Protein AF-A0A134BGK4-F1 (afdb_monomer)

Foldseek 3Di:
DPPVVVVVVVVVVVVVVPDDPPDCPQVVVLVLLAAKWKAAQQKWKDFPNDIFTFPMKMQHSPQQKIKTAGDPDLDGIAIFRWDWGDDPQKIWIATDQQRAIKIWHPWDTDQFKIWTWIDGDHDIDIIIITGDHHDPPPPDDDHHQVSVLVVSCVVVVVPDDDDDDDDDDDDPGDGIGMDRDDD

Solvent-accessible surface area (backbone atoms only — not comparable to full-atom values): 10651 Å² total; per-residue (Å²): 125,70,75,65,57,55,56,57,54,55,53,52,59,66,54,51,78,77,57,86,72,92,81,58,58,64,56,53,51,53,63,69,50,57,44,21,36,37,33,48,64,46,40,27,32,40,42,91,95,41,76,35,62,43,71,32,30,41,38,23,66,71,81,24,38,40,34,36,31,31,84,83,48,102,48,59,62,52,34,29,48,39,50,72,48,64,56,95,82,26,39,40,37,37,32,63,63,77,71,46,64,38,36,38,32,87,61,50,80,53,96,54,39,41,33,30,34,39,41,43,99,92,35,73,41,69,36,52,26,34,55,48,84,67,75,78,69,93,80,78,70,53,60,30,64,76,34,43,52,55,51,52,49,54,64,54,52,75,68,75,66,80,93,83,73,87,87,77,78,83,74,91,68,71,64,70,40,85,44,69,50,76,132

Structure (mmCIF, N/CA/C/O backbone):
data_AF-A0A134BGK4-F1
#
_entry.id   AF-A0A134BGK4-F1
#
loop_
_atom_site.group_PDB
_atom_site.id
_atom_site.type_symbol
_atom_site.label_atom_id
_atom_site.label_alt_id
_atom_site.label_comp_id
_atom_site.label_asym_id
_atom_site.label_entity_id
_atom_site.label_seq_id
_atom_site.pdbx_PDB_ins_code
_atom_site.Cartn_x
_atom_site.Cartn_y
_atom_site.Cartn_z
_atom_site.occupancy
_atom_site.B_iso_or_equiv
_atom_site.auth_seq_id
_atom_site.auth_comp_id
_atom_site.auth_asym_id
_atom_site.auth_atom_id
_atom_site.pdbx_PDB_model_num
ATOM 1 N N . MET A 1 1 ? -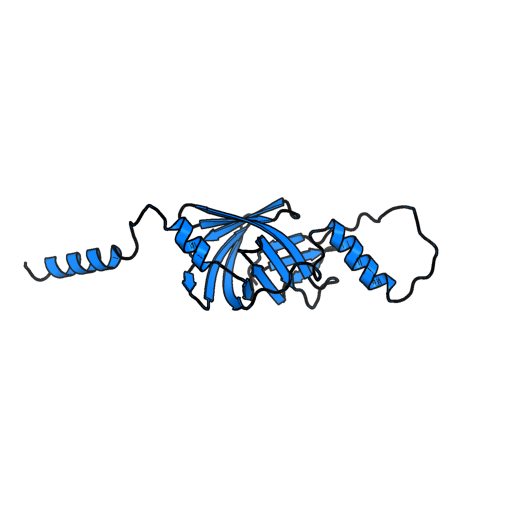47.138 -8.687 25.889 1.00 43.81 1 MET A N 1
ATOM 2 C CA . MET A 1 1 ? -46.488 -7.623 25.090 1.00 43.81 1 MET A CA 1
ATOM 3 C C . MET A 1 1 ? -45.079 -7.278 25.583 1.00 43.81 1 MET A C 1
ATOM 5 O O . MET A 1 1 ? -44.372 -6.581 24.876 1.00 43.81 1 MET A O 1
ATOM 9 N N . GLU A 1 2 ? -44.612 -7.819 26.717 1.00 45.97 2 GLU A N 1
ATOM 10 C CA . GLU A 1 2 ? -43.313 -7.423 27.295 1.00 45.97 2 GLU A CA 1
ATOM 11 C C . GLU A 1 2 ? -42.082 -8.063 26.637 1.00 45.97 2 GLU A C 1
ATOM 13 O O . GLU A 1 2 ? -41.028 -7.448 26.604 1.00 45.97 2 GLU A O 1
ATOM 18 N N . LYS A 1 3 ? -42.205 -9.254 26.034 1.00 47.72 3 LYS A N 1
ATOM 19 C CA . LYS A 1 3 ? -41.049 -9.996 25.486 1.00 47.72 3 LYS A CA 1
ATOM 20 C C . LYS A 1 3 ? -40.571 -9.533 24.101 1.00 47.72 3 LYS A C 1
ATOM 22 O O . LYS A 1 3 ? -39.438 -9.814 23.734 1.00 47.72 3 LYS A O 1
ATOM 27 N N . ILE A 1 4 ? -41.416 -8.833 23.335 1.00 53.47 4 ILE A N 1
ATOM 28 C CA . ILE A 1 4 ? -41.053 -8.319 21.997 1.00 53.47 4 ILE A CA 1
ATOM 29 C C . ILE A 1 4 ? -40.352 -6.956 22.117 1.00 53.47 4 ILE A C 1
ATOM 31 O O . ILE A 1 4 ? -39.419 -6.681 21.368 1.00 53.47 4 ILE A O 1
ATOM 35 N N . SER A 1 5 ? -40.723 -6.147 23.117 1.00 50.00 5 SER A N 1
ATOM 36 C CA . SER A 1 5 ? -40.062 -4.864 23.391 1.00 50.00 5 SER A CA 1
ATOM 37 C C . SER A 1 5 ? -38.606 -5.048 23.819 1.00 50.00 5 SER A C 1
ATOM 39 O O . SER A 1 5 ? -37.756 -4.270 23.405 1.00 50.00 5 SER A O 1
ATOM 41 N N . THR A 1 6 ? -38.293 -6.084 24.605 1.00 51.88 6 THR A N 1
ATOM 42 C CA . THR A 1 6 ? -36.929 -6.308 25.118 1.00 51.88 6 THR A CA 1
ATOM 43 C C . THR A 1 6 ? -35.941 -6.708 24.018 1.00 51.88 6 THR A C 1
ATOM 45 O O . THR A 1 6 ? -34.762 -6.366 24.099 1.00 51.88 6 THR A O 1
ATOM 48 N N . LEU A 1 7 ? -36.409 -7.399 22.969 1.00 49.12 7 LEU A N 1
ATOM 49 C CA . LEU A 1 7 ? -35.548 -7.855 21.874 1.00 49.12 7 LEU A CA 1
ATOM 50 C C . LEU A 1 7 ? -35.112 -6.701 20.955 1.00 49.12 7 LEU A C 1
ATOM 52 O O . LEU A 1 7 ? -33.970 -6.683 20.505 1.00 49.12 7 LEU A O 1
ATOM 56 N N . MET A 1 8 ? -35.984 -5.712 20.718 1.00 50.84 8 MET A N 1
ATOM 57 C CA . MET A 1 8 ? -35.622 -4.532 19.919 1.00 50.84 8 MET A CA 1
ATOM 58 C C . MET A 1 8 ? -34.668 -3.585 20.660 1.00 50.84 8 MET A C 1
ATOM 60 O O . MET A 1 8 ? -33.807 -2.978 20.030 1.00 50.84 8 MET A O 1
ATOM 64 N N . THR A 1 9 ? -34.749 -3.498 21.991 1.00 50.59 9 THR A N 1
ATOM 65 C CA . THR A 1 9 ? -33.857 -2.628 22.779 1.00 50.59 9 THR A CA 1
ATOM 66 C C . THR A 1 9 ? -32.428 -3.178 22.884 1.00 50.59 9 THR A C 1
ATOM 68 O O . THR A 1 9 ? -31.479 -2.401 22.843 1.00 50.59 9 THR A O 1
ATOM 71 N N . MET A 1 10 ? -32.242 -4.504 22.945 1.00 44.59 10 MET A N 1
ATOM 72 C CA . MET A 1 10 ? -30.895 -5.102 22.974 1.00 44.59 10 MET A CA 1
ATOM 73 C C . MET A 1 10 ? -30.175 -5.033 21.621 1.00 44.59 10 MET A C 1
ATOM 75 O O . MET A 1 10 ? -28.961 -4.854 21.592 1.00 44.59 10 MET A O 1
ATOM 79 N N . ILE A 1 11 ? -30.906 -5.096 20.503 1.00 50.72 11 ILE A N 1
ATOM 80 C CA . ILE A 1 11 ? -30.314 -4.891 19.172 1.00 50.72 11 ILE A CA 1
ATOM 81 C C . ILE A 1 11 ? -29.937 -3.414 18.977 1.00 50.72 11 ILE A C 1
ATOM 83 O O . ILE A 1 11 ? -28.875 -3.130 18.436 1.00 50.72 11 ILE A O 1
ATOM 87 N N . ALA A 1 12 ? -30.729 -2.470 19.499 1.00 49.00 12 ALA A N 1
ATOM 88 C CA . ALA A 1 12 ? -30.380 -1.050 19.453 1.00 49.00 12 ALA A CA 1
ATOM 89 C C . ALA A 1 12 ? -29.106 -0.722 20.260 1.00 49.00 12 ALA A C 1
ATOM 91 O O . ALA A 1 12 ? -28.287 0.054 19.788 1.00 49.00 12 ALA A O 1
ATOM 92 N N . MET A 1 13 ? -28.872 -1.348 21.423 1.00 46.09 13 MET A N 1
ATOM 93 C CA . MET A 1 13 ? -27.638 -1.127 22.203 1.00 46.09 13 MET A CA 1
ATOM 94 C C . MET A 1 13 ? -26.392 -1.815 21.623 1.00 46.09 13 MET A C 1
ATOM 96 O O . MET A 1 13 ? -25.298 -1.294 21.799 1.00 46.09 13 MET A O 1
ATOM 100 N N . ALA A 1 14 ? -26.537 -2.933 20.902 1.00 41.81 14 AL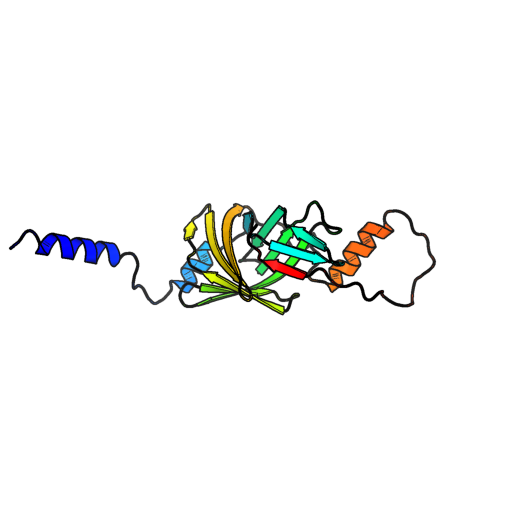A A N 1
ATOM 101 C CA . ALA A 1 14 ? -25.413 -3.603 20.233 1.00 41.81 14 ALA A CA 1
ATOM 102 C C . ALA A 1 14 ? -25.021 -2.952 18.889 1.00 41.81 14 ALA A C 1
ATOM 104 O O . ALA A 1 14 ? -23.903 -3.133 18.412 1.00 41.81 14 ALA A O 1
ATOM 105 N N . VAL A 1 15 ? -25.923 -2.179 18.274 1.00 45.44 15 VAL A N 1
ATOM 106 C CA . VAL A 1 15 ? -25.626 -1.393 17.061 1.00 45.44 15 VAL A CA 1
ATOM 107 C C . VAL A 1 15 ? -25.054 -0.012 17.418 1.00 45.44 15 VAL A C 1
ATOM 109 O O . VAL A 1 15 ? -24.279 0.546 16.648 1.00 45.44 15 VAL A O 1
ATOM 112 N N . LEU A 1 16 ? -25.328 0.501 18.623 1.00 45.25 16 LEU A N 1
ATOM 113 C CA . LEU A 1 16 ? -24.729 1.743 19.135 1.00 45.25 16 LEU A CA 1
ATOM 114 C C . LEU A 1 16 ? -23.250 1.609 19.536 1.00 45.25 16 LEU A C 1
ATOM 116 O O . LEU A 1 16 ? -22.592 2.623 19.730 1.00 45.25 16 LEU A O 1
ATOM 120 N N . SER A 1 17 ? -22.695 0.396 19.606 1.00 42.19 17 SER A N 1
ATOM 121 C CA . SER A 1 17 ? -21.241 0.201 19.736 1.00 42.19 17 SER A CA 1
ATOM 122 C C . SER A 1 17 ? -20.459 0.440 18.435 1.00 42.19 17 SER A C 1
ATOM 124 O O . SER A 1 17 ? -19.236 0.386 18.468 1.00 42.19 17 SER A O 1
ATOM 126 N N . PHE A 1 18 ? -21.132 0.724 17.311 1.00 46.38 18 PHE A N 1
ATOM 127 C CA . PHE A 1 18 ? -20.488 1.009 16.019 1.00 46.38 18 PHE A CA 1
ATOM 128 C C . PHE A 1 18 ? -20.915 2.340 15.393 1.00 46.38 18 PHE A C 1
ATOM 130 O O . PHE A 1 18 ? -20.692 2.574 14.206 1.00 46.38 18 PHE A O 1
ATOM 137 N N . SER A 1 19 ? -21.587 3.220 16.135 1.00 42.31 19 SER A N 1
ATOM 138 C CA . SER A 1 19 ? -21.997 4.514 15.591 1.00 42.31 19 SER A CA 1
ATOM 139 C C . SER A 1 19 ? -22.088 5.552 16.703 1.00 42.31 19 SER A C 1
ATOM 141 O O . SER A 1 19 ? -22.918 5.412 17.598 1.00 42.31 19 SER A O 1
ATOM 143 N N . PHE A 1 20 ? -21.294 6.616 16.563 1.00 41.25 20 PHE A N 1
ATOM 144 C CA . PHE A 1 20 ? -21.351 7.897 17.282 1.00 41.25 20 PHE A CA 1
ATOM 145 C C . PHE A 1 20 ? -20.466 8.057 18.532 1.00 41.25 20 PHE A C 1
ATOM 147 O O . PHE A 1 20 ? -20.971 8.254 19.637 1.00 41.25 20 PHE A O 1
ATOM 154 N N . VAL A 1 21 ? -19.147 8.173 18.316 1.00 40.81 21 VAL A N 1
ATOM 155 C CA . VAL A 1 21 ? -18.308 9.142 19.051 1.00 40.81 21 VAL A CA 1
ATOM 156 C C . VAL A 1 21 ? -17.552 10.016 18.041 1.00 40.81 21 VAL A C 1
ATOM 158 O O . VAL A 1 21 ? -16.379 9.832 17.747 1.00 40.81 21 VAL A O 1
ATOM 161 N N . SER A 1 22 ? -18.262 10.995 17.477 1.00 43.06 22 SER A N 1
ATOM 162 C CA . SER A 1 22 ? -17.674 12.034 16.633 1.00 43.06 22 SER A CA 1
ATOM 163 C C . SER A 1 22 ? -16.965 13.077 17.504 1.00 43.06 22 SER A C 1
ATOM 165 O O . SER A 1 22 ? -17.626 13.949 18.072 1.00 43.06 22 SER A O 1
ATOM 167 N N . CYS A 1 23 ? -15.652 12.919 17.643 1.00 42.62 23 CYS A N 1
ATOM 168 C CA . CYS A 1 23 ? -14.594 13.914 17.877 1.00 42.62 23 CYS A CA 1
ATOM 169 C C . CYS A 1 23 ? -13.382 13.084 18.328 1.00 42.62 23 CYS A C 1
ATOM 171 O O . CYS A 1 23 ? -13.383 12.639 19.467 1.00 42.62 23 CYS A O 1
ATOM 173 N N . ASP A 1 24 ? -12.421 12.842 17.430 1.00 50.84 24 ASP A N 1
ATOM 174 C CA . ASP A 1 24 ? -11.143 12.110 17.620 1.00 50.84 24 ASP A CA 1
ATOM 175 C C . ASP A 1 24 ? -11.023 10.695 16.997 1.00 50.84 24 ASP A C 1
ATOM 177 O O . ASP A 1 24 ? -9.922 10.148 16.992 1.00 50.84 24 ASP A O 1
ATOM 181 N N . GLU A 1 25 ? -12.061 10.131 16.358 1.00 50.19 25 GLU A N 1
ATOM 182 C CA . GLU A 1 25 ? -11.952 8.846 15.615 1.00 50.19 25 GLU A CA 1
ATOM 183 C C . GLU A 1 25 ? -10.863 8.885 14.521 1.00 50.19 25 GLU A C 1
ATOM 185 O O . GLU A 1 25 ? -10.070 7.954 14.385 1.00 50.19 25 GLU A O 1
ATOM 190 N N . ASP A 1 26 ? -10.760 9.997 13.783 1.00 52.84 26 ASP A N 1
ATOM 191 C CA . ASP A 1 26 ? -9.751 10.168 12.726 1.00 52.84 26 ASP A CA 1
ATOM 192 C C . ASP A 1 26 ? -8.313 10.216 13.288 1.00 52.84 26 ASP A C 1
ATOM 194 O O . ASP A 1 26 ? -7.364 9.820 12.608 1.00 52.84 26 ASP A O 1
ATOM 198 N N . ALA A 1 27 ? -8.138 10.662 14.540 1.00 54.91 27 ALA A N 1
ATOM 199 C CA . ALA A 1 27 ? -6.842 10.684 15.217 1.00 54.91 27 ALA A CA 1
ATOM 200 C C . ALA A 1 27 ? -6.460 9.295 15.759 1.00 54.91 27 ALA A C 1
ATOM 202 O O . ALA A 1 27 ? -5.308 8.882 15.626 1.00 54.91 27 ALA A O 1
ATOM 203 N N . GLU A 1 28 ? -7.419 8.545 16.311 1.00 57.62 28 GLU A N 1
ATOM 204 C CA . GLU A 1 28 ? -7.211 7.177 16.816 1.00 57.62 28 GLU A CA 1
ATOM 205 C C . GLU A 1 28 ? -6.872 6.182 15.690 1.00 57.62 28 GLU A C 1
ATOM 207 O O . GLU A 1 28 ? -5.985 5.333 15.837 1.00 57.62 28 GLU A O 1
ATOM 212 N N . ILE A 1 29 ? -7.492 6.341 14.515 1.00 63.25 29 ILE A N 1
ATOM 213 C CA . ILE A 1 29 ? -7.132 5.582 13.308 1.00 63.25 29 ILE A CA 1
ATOM 214 C C . ILE A 1 29 ? -5.681 5.871 12.908 1.00 63.25 29 ILE A C 1
ATOM 216 O O . ILE A 1 29 ? -4.944 4.946 12.567 1.00 63.25 29 ILE A O 1
ATOM 220 N N . GLY A 1 30 ? -5.250 7.133 12.994 1.00 60.00 30 GLY A N 1
ATOM 221 C CA . GLY A 1 30 ? -3.873 7.522 12.700 1.00 60.00 30 GLY A CA 1
ATOM 222 C C . GLY A 1 30 ? -2.849 6.836 13.607 1.00 60.00 30 GLY A C 1
ATOM 223 O O . GLY A 1 30 ? -1.833 6.356 13.111 1.00 60.00 30 GLY A O 1
ATOM 224 N N . TYR A 1 31 ? -3.145 6.713 14.906 1.00 61.84 31 TYR A N 1
ATOM 225 C CA . TYR A 1 31 ? -2.302 5.961 15.846 1.00 61.84 31 TYR A CA 1
ATOM 226 C C . TYR A 1 31 ? -2.275 4.461 15.541 1.00 61.84 31 TYR A C 1
ATOM 228 O O . TYR A 1 31 ? -1.234 3.824 15.656 1.00 61.84 31 TYR A O 1
ATOM 236 N N . THR A 1 32 ? -3.397 3.889 15.105 1.00 70.25 32 THR A N 1
ATOM 237 C CA . THR A 1 32 ? -3.468 2.453 14.785 1.00 70.25 32 THR A CA 1
ATOM 238 C C . THR A 1 32 ? -2.765 2.116 13.465 1.00 70.25 32 THR A C 1
ATOM 240 O O . THR A 1 32 ? -2.338 0.984 13.266 1.00 70.25 32 THR A O 1
ATOM 243 N N . LEU A 1 33 ? -2.614 3.087 12.560 1.00 82.31 33 LEU A N 1
ATOM 244 C CA . LEU A 1 33 ? -1.878 2.931 11.302 1.00 82.31 33 LEU A CA 1
ATOM 245 C C . LEU A 1 33 ? -0.355 3.044 11.465 1.00 82.31 33 LEU A C 1
ATOM 247 O O . LEU A 1 33 ? 0.359 2.811 10.487 1.00 82.31 33 LEU A O 1
ATOM 251 N N . GLU A 1 34 ? 0.140 3.374 12.662 1.00 79.25 34 GLU A N 1
ATOM 252 C CA . GLU A 1 34 ? 1.564 3.578 12.928 1.00 79.25 34 GLU A CA 1
ATOM 253 C C . GLU A 1 34 ? 2.413 2.347 12.553 1.00 79.25 34 GLU A C 1
ATOM 255 O O . GLU A 1 34 ? 2.102 1.197 12.884 1.00 79.25 34 GLU A O 1
ATOM 260 N N . GLY A 1 35 ? 3.537 2.598 11.881 1.00 82.94 35 GLY A N 1
ATOM 261 C CA . GLY A 1 35 ? 4.494 1.574 11.465 1.00 82.94 35 GLY A CA 1
ATOM 262 C C . GLY A 1 35 ? 4.270 1.058 10.044 1.00 82.94 35 GLY A C 1
ATOM 263 O O . GLY A 1 35 ? 3.647 1.718 9.212 1.00 82.94 35 GLY A O 1
ATOM 264 N N . THR A 1 36 ? 4.841 -0.118 9.750 1.00 92.69 36 THR A N 1
ATOM 265 C CA . THR A 1 36 ? 4.855 -0.697 8.399 1.00 92.69 36 THR A CA 1
ATOM 266 C C . THR A 1 36 ? 3.893 -1.870 8.259 1.00 92.69 36 THR A C 1
ATOM 268 O O . THR A 1 36 ? 3.869 -2.793 9.071 1.00 92.69 36 THR A O 1
ATOM 271 N N . TRP A 1 37 ? 3.159 -1.879 7.152 1.00 95.31 37 TRP A N 1
ATOM 272 C CA . TRP A 1 37 ? 2.208 -2.911 6.766 1.00 95.31 37 TRP A CA 1
ATOM 273 C C . TRP A 1 37 ? 2.680 -3.615 5.504 1.00 95.31 37 TRP A C 1
ATOM 275 O O . TRP A 1 37 ? 2.953 -2.965 4.499 1.00 95.31 37 TRP A O 1
ATOM 285 N N . LYS A 1 38 ? 2.757 -4.947 5.538 1.00 96.25 38 LYS A N 1
ATOM 286 C CA . LYS A 1 38 ? 3.304 -5.769 4.453 1.00 96.25 38 LYS A CA 1
ATOM 287 C C . LYS A 1 38 ? 2.313 -6.809 3.957 1.00 96.25 38 LYS A C 1
ATOM 289 O O . LYS A 1 38 ? 1.693 -7.503 4.756 1.00 96.25 38 LYS A O 1
ATOM 294 N N . GLY A 1 39 ? 2.219 -6.995 2.646 1.00 94.50 39 GLY A N 1
ATOM 295 C CA . GLY A 1 39 ? 1.381 -8.042 2.060 1.00 94.50 39 GLY A CA 1
ATOM 296 C C . GLY A 1 39 ? 0.986 -7.746 0.622 1.00 94.50 39 GLY A C 1
ATOM 297 O O . GLY A 1 39 ? 1.575 -6.897 -0.032 1.00 94.50 39 GLY A O 1
ATOM 298 N N . ASN A 1 40 ? 0.013 -8.480 0.095 1.00 90.25 40 ASN A N 1
ATOM 299 C CA . ASN A 1 40 ? -0.420 -8.303 -1.287 1.00 90.25 40 ASN A CA 1
ATOM 300 C C . ASN A 1 40 ? -1.478 -7.190 -1.387 1.00 90.25 40 ASN A C 1
ATOM 302 O O . ASN A 1 40 ? -2.543 -7.309 -0.781 1.00 90.25 40 ASN A O 1
ATOM 306 N N . MET A 1 41 ? -1.192 -6.165 -2.195 1.00 87.25 41 MET A N 1
ATOM 307 C CA . MET A 1 41 ? -2.096 -5.041 -2.491 1.00 87.25 41 MET A CA 1
ATOM 308 C C . MET A 1 41 ? -2.748 -5.125 -3.880 1.00 87.25 41 MET A C 1
ATOM 310 O O . MET A 1 41 ? -3.390 -4.173 -4.313 1.00 87.25 41 MET A O 1
ATOM 314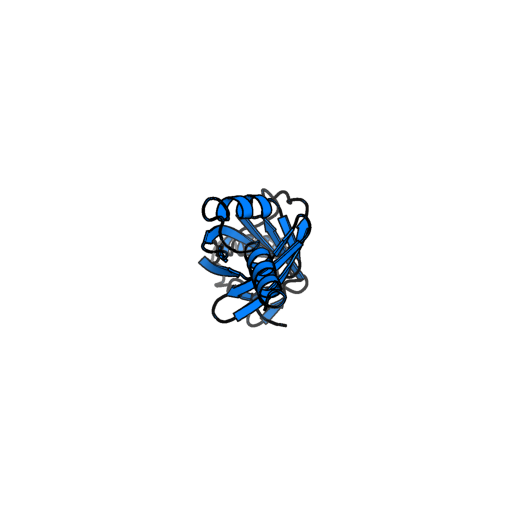 N N . TYR A 1 42 ? -2.572 -6.240 -4.600 1.00 85.56 42 TYR A N 1
ATOM 315 C CA . TYR A 1 42 ? -3.071 -6.428 -5.971 1.00 85.56 42 TYR A CA 1
ATOM 316 C C . TYR A 1 42 ? -2.604 -5.330 -6.937 1.00 85.56 42 TYR A C 1
ATOM 318 O O . TYR A 1 42 ? -3.299 -4.934 -7.877 1.00 85.56 42 TYR A O 1
ATOM 326 N N . VAL A 1 43 ? -1.391 -4.850 -6.678 1.00 88.62 43 VAL A N 1
ATOM 327 C CA . VAL A 1 43 ? -0.703 -3.863 -7.491 1.00 88.62 43 VAL A CA 1
ATOM 328 C C . VAL A 1 43 ? 0.040 -4.566 -8.619 1.00 88.62 43 VAL A C 1
ATOM 330 O O . VAL A 1 43 ? 0.690 -5.595 -8.427 1.00 88.62 43 VAL A O 1
ATOM 333 N N . SER A 1 44 ? -0.021 -3.969 -9.797 1.00 90.00 44 SER A N 1
ATOM 334 C CA . SER A 1 44 ? 0.804 -4.321 -10.939 1.00 90.00 44 SER A CA 1
ATOM 335 C C . SER A 1 44 ? 1.448 -3.069 -11.509 1.00 90.00 44 SER A C 1
ATOM 337 O O . SER A 1 44 ? 1.018 -1.947 -11.246 1.00 90.00 44 SER A O 1
ATOM 339 N N . SER A 1 45 ? 2.450 -3.265 -12.352 1.00 87.00 45 SER A N 1
ATOM 340 C CA . SER A 1 45 ? 3.066 -2.195 -13.114 1.00 87.00 45 SER A CA 1
ATOM 341 C C . SER A 1 45 ? 3.117 -2.533 -14.594 1.00 87.00 45 SER A C 1
ATOM 343 O O . SER A 1 45 ? 3.442 -3.659 -14.979 1.00 87.00 45 SER A O 1
ATOM 345 N N . THR A 1 46 ? 2.771 -1.565 -15.439 1.00 86.25 46 THR A N 1
ATOM 346 C CA . THR A 1 46 ? 2.868 -1.702 -16.895 1.00 86.25 46 THR A CA 1
ATOM 347 C C . THR A 1 46 ? 4.113 -0.990 -17.400 1.00 86.25 46 THR A C 1
ATOM 349 O O . THR A 1 46 ? 4.302 0.193 -17.140 1.00 86.25 46 THR A O 1
ATOM 352 N N . TYR A 1 47 ? 4.964 -1.715 -18.124 1.00 81.88 47 TYR A N 1
ATOM 353 C CA . TYR 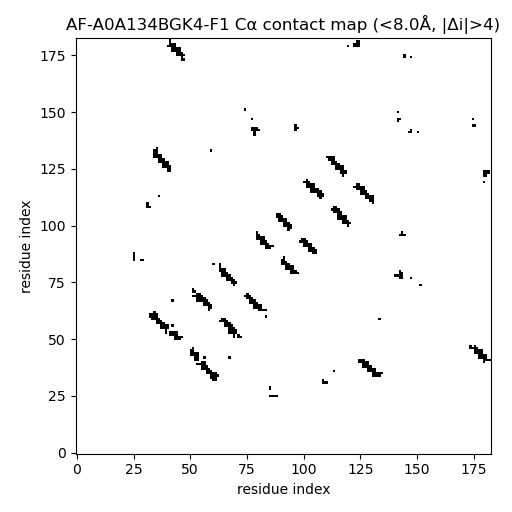A 1 47 ? 6.208 -1.210 -18.698 1.00 81.88 47 TYR A CA 1
ATOM 354 C C . TYR A 1 47 ? 6.505 -1.923 -20.021 1.00 81.88 47 TYR A C 1
ATOM 356 O O . TYR A 1 47 ? 6.462 -3.155 -20.090 1.00 81.88 47 TYR A O 1
ATOM 364 N N . SER A 1 48 ? 6.830 -1.162 -21.073 1.00 82.44 48 SER A N 1
ATOM 365 C CA . SER A 1 48 ? 7.172 -1.695 -22.404 1.00 82.44 48 SER A CA 1
ATOM 366 C C . SER A 1 48 ? 6.104 -2.657 -22.967 1.00 82.44 48 SER A C 1
ATOM 368 O O . SER A 1 48 ? 6.400 -3.738 -23.479 1.00 82.44 48 SER A O 1
ATOM 370 N N . GLY A 1 49 ? 4.824 -2.296 -22.811 1.00 82.81 49 GLY A N 1
ATOM 371 C CA . GLY A 1 49 ? 3.685 -3.094 -23.286 1.00 82.81 49 GLY A CA 1
ATOM 372 C C . GLY A 1 49 ? 3.446 -4.413 -22.537 1.00 82.81 49 GLY A C 1
ATOM 373 O O . GLY A 1 49 ? 2.644 -5.231 -22.987 1.00 82.81 49 GLY A O 1
ATOM 374 N N . ARG A 1 50 ? 4.129 -4.642 -21.410 1.00 86.19 50 ARG A N 1
ATOM 375 C CA . ARG A 1 50 ? 3.940 -5.805 -20.533 1.00 86.19 50 ARG A CA 1
ATOM 376 C C . ARG A 1 50 ? 3.466 -5.360 -19.159 1.00 86.19 50 ARG A C 1
ATOM 378 O O . ARG A 1 50 ? 3.848 -4.289 -18.697 1.00 86.19 50 ARG A O 1
ATOM 385 N N . THR A 1 51 ? 2.683 -6.206 -18.499 1.00 90.44 51 THR A N 1
ATOM 386 C CA . THR A 1 51 ? 2.235 -5.988 -17.120 1.00 90.44 51 THR A CA 1
ATOM 387 C C . THR A 1 51 ? 2.909 -6.987 -16.194 1.00 90.44 51 THR A C 1
ATOM 389 O O . THR A 1 51 ? 2.923 -8.186 -16.474 1.00 90.44 51 THR A O 1
ATOM 392 N N . TYR A 1 52 ? 3.443 -6.481 -15.090 1.00 89.12 52 TYR A N 1
ATOM 393 C CA . TYR A 1 52 ? 4.151 -7.234 -14.068 1.00 89.12 52 TYR A CA 1
ATOM 394 C C . TYR A 1 52 ? 3.396 -7.107 -12.752 1.00 89.12 52 TYR A C 1
ATOM 396 O O . TYR A 1 52 ? 3.087 -5.997 -12.335 1.00 89.12 52 TYR A O 1
ATOM 404 N N . ASP A 1 53 ? 3.091 -8.224 -12.101 1.00 91.81 53 ASP A N 1
ATOM 405 C CA . ASP A 1 53 ? 2.426 -8.206 -10.797 1.00 91.81 53 ASP A CA 1
ATOM 406 C C . ASP A 1 53 ? 3.436 -8.018 -9.672 1.00 91.81 53 ASP A C 1
ATOM 408 O O . ASP A 1 53 ? 4.492 -8.664 -9.658 1.00 91.81 53 ASP A O 1
ATOM 412 N N . ALA A 1 54 ? 3.091 -7.162 -8.711 1.00 90.94 54 ALA A N 1
ATOM 413 C CA . ALA A 1 54 ? 3.839 -7.067 -7.475 1.00 90.94 54 ALA A CA 1
ATOM 414 C C . ALA A 1 54 ? 3.735 -8.401 -6.721 1.00 90.94 54 ALA A C 1
ATOM 416 O O . ALA A 1 54 ? 2.690 -9.053 -6.661 1.00 90.94 54 ALA A O 1
ATOM 417 N N . THR A 1 55 ? 4.851 -8.817 -6.138 1.00 92.38 55 THR A N 1
ATOM 418 C CA . THR A 1 55 ? 4.923 -9.979 -5.250 1.00 92.38 55 THR A CA 1
ATOM 419 C C . THR A 1 55 ? 4.309 -9.631 -3.895 1.00 92.38 55 THR A C 1
ATOM 421 O O . THR A 1 55 ? 3.566 -10.431 -3.328 1.00 92.38 55 THR A O 1
ATOM 424 N N . TYR A 1 56 ? 4.608 -8.432 -3.394 1.00 93.94 56 TYR A N 1
ATOM 425 C CA . TYR A 1 56 ? 4.020 -7.825 -2.204 1.00 93.94 56 TYR A CA 1
ATOM 426 C C . TYR A 1 56 ? 4.301 -6.315 -2.209 1.00 93.94 56 TYR A C 1
ATOM 428 O O . TYR A 1 56 ? 5.133 -5.838 -2.982 1.00 93.94 56 TYR A O 1
ATOM 436 N N . SER A 1 57 ? 3.644 -5.594 -1.311 1.00 94.94 57 SER A N 1
ATOM 437 C CA . SER A 1 57 ? 3.858 -4.179 -1.033 1.00 94.94 57 SER A CA 1
ATOM 438 C C . SER A 1 57 ? 4.160 -3.971 0.450 1.00 94.94 57 SER A C 1
ATOM 440 O O . SER A 1 57 ? 3.766 -4.787 1.291 1.00 94.94 57 SER A O 1
ATOM 442 N N . GLU A 1 58 ? 4.860 -2.885 0.757 1.00 95.06 58 GLU A N 1
ATOM 443 C CA . GLU A 1 58 ? 5.098 -2.370 2.105 1.00 95.06 58 GLU A CA 1
ATOM 444 C C . GLU A 1 58 ? 4.647 -0.910 2.175 1.00 95.06 58 GLU A C 1
ATOM 446 O O . GLU A 1 58 ? 4.974 -0.118 1.292 1.00 95.06 58 GLU A O 1
ATOM 451 N N . ILE A 1 59 ? 3.887 -0.566 3.212 1.00 94.75 59 ILE A N 1
ATOM 452 C CA . ILE A 1 59 ? 3.332 0.774 3.421 1.00 94.75 59 ILE A CA 1
ATOM 453 C C . ILE A 1 59 ? 3.679 1.214 4.831 1.00 94.75 59 ILE A C 1
ATOM 455 O O . ILE A 1 59 ? 3.278 0.554 5.785 1.00 94.75 59 ILE A O 1
ATOM 459 N N . ASP A 1 60 ? 4.395 2.322 4.959 1.00 93.25 60 ASP A N 1
ATOM 460 C CA . ASP A 1 60 ? 4.715 2.955 6.232 1.00 93.25 60 ASP A CA 1
ATOM 461 C C . ASP A 1 60 ? 3.987 4.297 6.312 1.00 93.25 60 ASP A C 1
ATOM 463 O O . ASP A 1 60 ? 4.381 5.277 5.673 1.00 93.25 60 ASP A O 1
ATOM 467 N N . PHE A 1 61 ? 2.893 4.337 7.075 1.00 88.56 61 PHE A N 1
ATOM 468 C CA . PHE A 1 61 ? 2.085 5.551 7.225 1.00 88.56 61 PHE A CA 1
ATOM 469 C C . PHE A 1 61 ? 2.796 6.615 8.070 1.00 88.56 61 PHE A C 1
ATOM 471 O O . PHE A 1 61 ? 2.568 7.806 7.855 1.00 88.56 61 PHE A O 1
ATOM 478 N N . THR A 1 62 ? 3.691 6.210 8.976 1.00 87.31 62 THR A N 1
ATOM 479 C CA . THR A 1 62 ? 4.480 7.120 9.818 1.00 87.31 62 THR A CA 1
ATOM 480 C C . THR A 1 62 ? 5.525 7.865 8.994 1.00 87.31 62 THR A C 1
ATOM 482 O O . THR A 1 62 ? 5.695 9.074 9.134 1.00 87.31 62 THR A O 1
ATOM 485 N N . SER A 1 63 ? 6.215 7.140 8.116 1.00 88.25 63 SER A N 1
ATOM 486 C CA . SER A 1 63 ? 7.248 7.682 7.232 1.00 88.25 63 SER A CA 1
ATOM 487 C C . SER A 1 63 ? 6.667 8.264 5.941 1.00 88.25 63 SER A C 1
ATOM 489 O O . SER A 1 63 ? 7.367 8.984 5.235 1.00 88.25 63 SER A O 1
ATOM 491 N N . GLY A 1 64 ? 5.403 7.962 5.628 1.00 90.88 64 GLY A N 1
ATOM 492 C CA . GLY A 1 64 ? 4.741 8.386 4.398 1.00 90.88 64 GLY A CA 1
ATOM 493 C C . GLY A 1 64 ? 5.351 7.721 3.168 1.00 90.88 64 GLY A C 1
ATOM 494 O O . GLY A 1 64 ? 5.676 8.407 2.204 1.00 90.88 64 GLY A O 1
ATOM 495 N N . ILE A 1 65 ? 5.546 6.400 3.198 1.00 91.75 65 ILE A N 1
ATOM 496 C CA . ILE A 1 65 ? 6.204 5.647 2.120 1.00 91.75 65 ILE A CA 1
ATOM 497 C C . ILE A 1 65 ? 5.361 4.443 1.706 1.00 91.75 65 ILE A C 1
ATOM 499 O O . ILE A 1 65 ? 4.817 3.731 2.546 1.00 91.75 65 ILE A O 1
ATOM 503 N N . TRP A 1 66 ? 5.297 4.185 0.400 1.00 93.75 66 TRP A N 1
ATOM 504 C CA . TRP A 1 66 ? 4.713 2.975 -0.171 1.00 93.75 66 TRP A CA 1
ATOM 505 C C . TRP A 1 66 ? 5.648 2.381 -1.221 1.00 93.75 66 TRP A C 1
ATOM 507 O O . TRP A 1 66 ? 5.974 3.033 -2.217 1.00 93.75 66 TRP A O 1
ATOM 517 N N . VAL A 1 67 ? 6.018 1.114 -1.039 1.00 91.88 67 VAL A N 1
ATOM 518 C CA . VAL A 1 67 ? 6.878 0.365 -1.960 1.00 91.88 67 VAL A CA 1
ATOM 519 C C . VAL A 1 67 ? 6.185 -0.899 -2.455 1.00 91.88 67 VAL A C 1
ATOM 521 O O . VAL A 1 67 ? 5.700 -1.693 -1.656 1.00 91.88 67 VAL A O 1
ATOM 524 N N . ASP A 1 68 ? 6.180 -1.119 -3.767 1.00 92.81 68 ASP A N 1
ATOM 525 C CA . ASP A 1 68 ? 5.750 -2.378 -4.384 1.00 92.81 68 ASP A CA 1
ATOM 526 C C . ASP A 1 68 ? 6.964 -3.148 -4.890 1.00 92.81 68 ASP A C 1
ATOM 528 O O . ASP A 1 68 ? 7.787 -2.581 -5.605 1.00 92.81 68 ASP A O 1
ATOM 532 N N . TYR A 1 69 ? 7.060 -4.436 -4.566 1.00 90.81 69 TYR A N 1
ATOM 533 C CA . TYR A 1 69 ? 8.195 -5.286 -4.925 1.00 90.81 69 TYR A CA 1
ATOM 534 C C . TYR A 1 69 ? 7.832 -6.268 -6.028 1.00 90.81 69 TYR A C 1
ATOM 536 O O . TYR A 1 69 ? 6.782 -6.907 -5.984 1.00 90.81 69 TYR A O 1
ATOM 544 N N . TYR A 1 70 ? 8.734 -6.464 -6.981 1.00 88.56 70 TYR A N 1
ATOM 545 C CA . TYR A 1 70 ? 8.536 -7.298 -8.160 1.00 88.56 70 TYR A CA 1
ATOM 546 C C . TYR A 1 70 ? 9.656 -8.335 -8.261 1.00 88.56 70 TYR A C 1
ATOM 548 O O . TYR A 1 70 ? 10.817 -8.043 -8.015 1.00 88.56 70 TYR A O 1
ATOM 556 N N . SER A 1 71 ? 9.306 -9.566 -8.634 1.00 85.81 71 SER A N 1
ATOM 557 C CA . SER A 1 71 ? 10.273 -10.663 -8.820 1.00 85.81 71 SER A CA 1
ATOM 558 C C . SER A 1 71 ? 10.502 -11.027 -10.288 1.00 85.81 71 SER A C 1
ATOM 560 O O . SER A 1 71 ? 11.483 -11.682 -10.618 1.00 85.81 71 SER A O 1
ATOM 562 N N . ASN A 1 72 ? 9.595 -10.606 -11.175 1.00 84.75 72 ASN A N 1
ATOM 563 C CA . ASN A 1 72 ? 9.605 -10.947 -12.600 1.00 84.75 72 ASN A CA 1
ATOM 564 C C . ASN A 1 72 ? 9.534 -9.706 -13.504 1.00 84.75 72 ASN A C 1
ATOM 566 O O . ASN A 1 72 ? 9.119 -9.814 -14.658 1.00 84.75 72 ASN A O 1
ATOM 570 N N . ALA A 1 73 ? 9.904 -8.534 -12.985 1.00 83.38 73 ALA A N 1
ATOM 571 C CA . ALA A 1 73 ? 9.974 -7.288 -13.742 1.00 83.38 73 ALA A CA 1
ATOM 572 C C . ALA A 1 73 ? 11.438 -6.899 -14.028 1.00 83.38 73 ALA A C 1
ATOM 574 O O . ALA A 1 73 ? 12.346 -7.403 -13.372 1.00 83.38 73 ALA A O 1
ATOM 575 N N . PRO A 1 74 ? 11.701 -5.984 -14.981 1.00 79.25 74 PRO A N 1
ATOM 576 C CA . PRO A 1 74 ? 13.040 -5.424 -15.217 1.00 79.25 74 PRO A CA 1
ATOM 577 C C . PRO A 1 74 ? 13.599 -4.555 -14.074 1.00 79.25 74 PRO A C 1
ATOM 579 O O . PRO A 1 74 ? 14.645 -3.936 -14.247 1.00 79.25 74 PRO A O 1
ATOM 582 N N . TYR A 1 75 ? 12.869 -4.447 -12.967 1.00 77.56 75 TYR A N 1
ATOM 583 C CA . TYR A 1 75 ? 13.147 -3.646 -11.782 1.00 77.56 75 TYR A CA 1
ATOM 584 C C . TYR A 1 75 ? 12.648 -4.416 -10.556 1.00 77.56 75 TYR A C 1
ATOM 586 O O . TYR A 1 75 ? 11.676 -5.168 -10.652 1.00 77.56 75 TYR A O 1
ATOM 594 N N . ASP A 1 76 ? 13.290 -4.202 -9.411 1.00 82.75 76 ASP A N 1
ATOM 595 C CA . ASP A 1 76 ? 12.983 -4.945 -8.183 1.00 82.75 76 ASP A CA 1
ATOM 596 C C . ASP A 1 76 ? 11.846 -4.310 -7.375 1.00 82.75 76 ASP A C 1
ATOM 598 O O . ASP A 1 76 ? 11.129 -5.002 -6.652 1.00 82.75 76 ASP A O 1
ATOM 602 N N . TYR A 1 77 ? 11.656 -2.992 -7.491 1.00 86.12 77 TYR A N 1
ATOM 603 C CA . TYR A 1 77 ? 10.606 -2.270 -6.780 1.00 86.12 77 TYR A CA 1
ATOM 604 C C . TYR A 1 77 ? 10.192 -0.966 -7.473 1.00 86.12 77 TYR A C 1
ATOM 606 O O . TYR A 1 77 ? 10.888 -0.458 -8.352 1.00 86.12 77 TYR A O 1
ATOM 614 N N . ILE A 1 78 ? 9.060 -0.416 -7.032 1.00 86.25 78 ILE A N 1
ATOM 615 C CA . ILE A 1 78 ? 8.633 0.969 -7.269 1.00 86.25 78 ILE A CA 1
ATOM 616 C C . ILE A 1 78 ? 8.325 1.586 -5.904 1.00 86.25 78 ILE A C 1
ATOM 618 O O . ILE A 1 78 ? 7.466 1.072 -5.188 1.00 86.25 78 ILE A O 1
ATOM 622 N N . ALA A 1 79 ? 9.023 2.664 -5.544 1.00 88.38 79 ALA A N 1
ATOM 623 C CA . ALA A 1 79 ? 8.851 3.373 -4.278 1.00 88.38 79 ALA A CA 1
ATOM 624 C C . ALA A 1 79 ? 8.272 4.771 -4.518 1.00 88.38 79 ALA A C 1
ATOM 626 O O . ALA A 1 79 ? 8.721 5.488 -5.414 1.00 88.38 79 ALA A O 1
ATOM 627 N N . ASN A 1 80 ? 7.282 5.146 -3.710 1.00 89.31 80 ASN A N 1
ATOM 628 C CA . ASN A 1 80 ? 6.676 6.473 -3.710 1.00 89.31 80 ASN A CA 1
ATOM 629 C C . ASN A 1 80 ? 6.619 7.022 -2.283 1.00 89.31 80 ASN A C 1
ATOM 631 O O . ASN A 1 80 ? 6.312 6.280 -1.343 1.00 89.31 80 ASN A O 1
ATOM 635 N N . HIS A 1 81 ? 6.822 8.327 -2.144 1.00 91.62 81 HIS A N 1
ATOM 636 C CA . HIS A 1 81 ? 6.290 9.043 -0.999 1.00 91.62 81 HIS A CA 1
ATOM 637 C C . HIS A 1 81 ? 4.768 9.122 -1.122 1.00 91.62 81 HIS A C 1
ATOM 639 O O . HIS A 1 81 ? 4.201 9.271 -2.211 1.00 91.62 81 HIS A O 1
ATOM 645 N N . ILE A 1 82 ? 4.098 9.044 0.019 1.00 93.44 82 ILE A N 1
ATOM 646 C CA . ILE A 1 82 ? 2.661 9.223 0.126 1.00 93.44 82 ILE A CA 1
ATOM 647 C C . ILE A 1 82 ? 2.334 10.336 1.106 1.00 93.44 82 ILE A C 1
ATOM 649 O O . ILE A 1 82 ? 2.919 10.452 2.181 1.00 93.44 82 ILE A O 1
ATOM 653 N N . THR A 1 83 ? 1.331 11.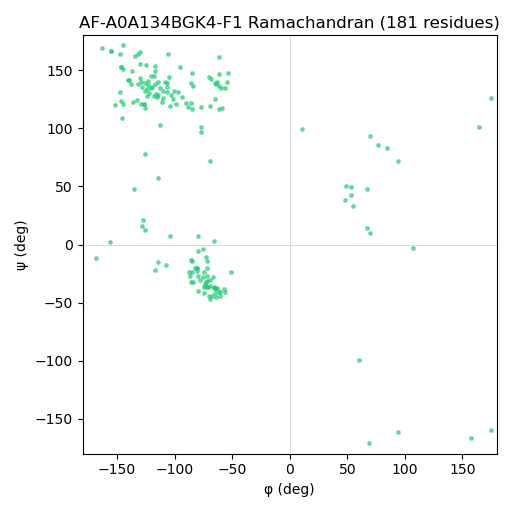125 0.745 1.00 93.69 83 THR A N 1
ATOM 654 C CA . THR A 1 83 ? 0.579 11.910 1.725 1.00 93.69 83 THR A CA 1
ATOM 655 C C . THR A 1 83 ? -0.765 11.242 1.927 1.00 93.69 83 THR A C 1
ATOM 657 O O . THR A 1 83 ? -1.324 10.665 0.991 1.00 93.69 83 THR A O 1
ATOM 660 N N . TRP A 1 84 ? -1.275 11.268 3.152 1.00 93.25 84 TRP A N 1
ATOM 661 C CA . TRP A 1 84 ? -2.524 10.596 3.461 1.00 93.25 84 TRP A CA 1
ATOM 662 C C . TRP A 1 84 ? -3.315 11.336 4.530 1.00 93.25 84 TRP A C 1
ATOM 664 O O . TRP A 1 84 ? -2.760 12.063 5.351 1.00 93.25 84 TRP A O 1
ATOM 674 N N . THR A 1 85 ? -4.633 11.164 4.487 1.00 90.00 85 THR A N 1
ATOM 675 C CA . THR A 1 85 ? -5.571 11.708 5.475 1.00 90.00 85 THR A CA 1
ATOM 676 C C . THR A 1 85 ? -6.738 10.753 5.659 1.00 90.00 85 THR A C 1
ATOM 678 O O . THR A 1 85 ? -7.089 10.015 4.739 1.00 90.00 85 THR A O 1
ATOM 681 N N . VAL A 1 86 ? -7.356 10.779 6.836 1.00 88.69 86 VAL A N 1
ATOM 682 C CA . VAL A 1 86 ? -8.623 10.087 7.086 1.00 88.69 86 VAL A CA 1
ATOM 683 C C . VAL A 1 86 ? -9.743 11.114 7.014 1.00 88.69 86 VAL A C 1
ATOM 685 O O . VAL A 1 86 ? -9.630 12.203 7.573 1.00 88.69 86 VAL A O 1
ATOM 688 N N . ASN A 1 87 ? -10.804 10.794 6.280 1.00 85.12 87 ASN A N 1
ATOM 689 C CA . ASN A 1 87 ? -12.020 11.594 6.254 1.00 85.12 87 ASN A CA 1
ATOM 690 C C . ASN A 1 87 ? -13.226 10.665 6.117 1.00 85.12 87 ASN A C 1
ATOM 692 O O . ASN A 1 87 ? -13.332 9.915 5.142 1.00 85.12 87 ASN A O 1
ATOM 696 N N . ASN A 1 88 ? -14.125 10.727 7.104 1.00 86.19 88 ASN A N 1
ATOM 697 C CA . ASN A 1 88 ? -15.364 9.952 7.145 1.00 86.19 88 ASN A CA 1
ATOM 698 C C . ASN A 1 88 ? -15.113 8.441 6.962 1.00 86.19 88 ASN A C 1
ATOM 700 O O . ASN A 1 88 ? -15.708 7.798 6.094 1.00 86.19 88 ASN A O 1
ATOM 704 N N . GLY A 1 89 ? -14.159 7.897 7.728 1.00 83.94 89 GLY A N 1
ATOM 705 C CA . GLY A 1 89 ? -13.803 6.472 7.698 1.00 83.94 89 GLY A CA 1
ATOM 706 C C . GLY A 1 89 ? -13.152 5.996 6.394 1.00 83.94 89 GLY A C 1
ATOM 707 O O . GLY A 1 89 ? -13.088 4.798 6.141 1.00 83.94 89 GLY A O 1
ATOM 708 N N . THR A 1 90 ? -12.698 6.916 5.540 1.00 91.69 90 THR A N 1
ATOM 709 C CA . THR A 1 90 ? -11.947 6.610 4.316 1.00 91.69 90 THR A CA 1
ATOM 710 C C . THR A 1 90 ? -10.547 7.193 4.428 1.00 91.69 90 THR A C 1
ATOM 712 O O . THR A 1 90 ? -10.394 8.380 4.715 1.00 91.69 90 THR A O 1
ATOM 715 N N . ILE A 1 91 ? -9.527 6.379 4.159 1.00 93.94 91 ILE A N 1
ATOM 716 C CA . ILE A 1 91 ? -8.145 6.847 4.053 1.00 93.94 91 ILE A CA 1
ATOM 717 C C . ILE A 1 91 ? -7.914 7.273 2.603 1.00 93.94 91 ILE A C 1
ATOM 719 O O . ILE A 1 91 ? -8.014 6.470 1.675 1.00 93.94 91 ILE A O 1
ATOM 723 N N . TYR A 1 92 ? -7.609 8.546 2.403 1.00 94.19 92 TYR A N 1
ATOM 724 C CA . TYR A 1 92 ? -7.211 9.109 1.121 1.00 94.19 92 TYR A CA 1
ATOM 725 C C . TYR A 1 92 ? -5.695 9.088 1.054 1.00 94.19 92 TYR A C 1
ATOM 727 O O . TYR A 1 92 ? -5.049 9.601 1.964 1.00 94.19 92 TYR A O 1
ATOM 735 N N . VAL A 1 93 ? -5.140 8.506 -0.004 1.00 95.75 93 VAL A N 1
ATOM 736 C CA . VAL A 1 93 ? -3.692 8.417 -0.211 1.00 95.75 93 VAL A CA 1
ATOM 737 C C . VAL A 1 93 ? -3.359 9.044 -1.553 1.00 95.75 93 VAL A C 1
ATOM 739 O O . VAL A 1 93 ? -3.934 8.663 -2.571 1.00 95.75 93 VAL A O 1
ATOM 742 N N . HIS A 1 94 ? -2.416 9.977 -1.537 1.00 95.12 94 HIS A N 1
ATOM 743 C CA . HIS A 1 94 ? -1.840 10.600 -2.717 1.00 95.12 94 HIS A CA 1
ATOM 744 C C . HIS A 1 94 ? -0.388 10.149 -2.872 1.00 95.12 94 HIS A C 1
ATOM 746 O O . HIS A 1 94 ? 0.424 10.369 -1.969 1.00 95.12 94 HIS A O 1
ATOM 752 N N . PHE A 1 95 ? -0.066 9.547 -4.014 1.00 92.25 95 PHE A N 1
ATOM 753 C CA . PHE A 1 95 ? 1.289 9.165 -4.403 1.00 92.25 95 PHE A CA 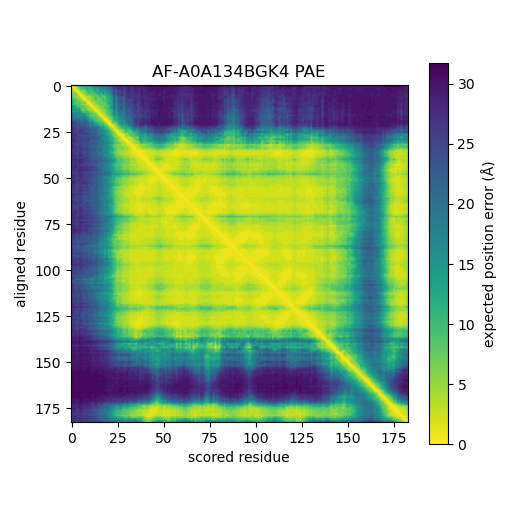1
ATOM 754 C C . PHE A 1 95 ? 1.992 10.350 -5.055 1.00 92.25 95 PHE A C 1
ATOM 756 O O . PHE A 1 95 ? 1.567 10.812 -6.113 1.00 92.25 95 PHE A O 1
ATOM 763 N N . VAL A 1 96 ? 3.066 10.829 -4.431 1.00 90.19 96 VAL A N 1
ATOM 764 C CA . VAL A 1 96 ? 3.701 12.105 -4.780 1.00 90.19 96 VAL A CA 1
ATOM 765 C C . VAL A 1 96 ? 4.392 12.041 -6.143 1.00 90.19 96 VAL A C 1
ATOM 767 O O . VAL A 1 96 ? 4.202 12.928 -6.972 1.00 90.19 96 VAL A O 1
ATOM 770 N N . GLU A 1 97 ? 5.174 10.997 -6.406 1.00 84.31 97 GLU A N 1
ATOM 771 C CA . GLU A 1 97 ? 5.953 10.874 -7.643 1.00 84.31 97 GLU A CA 1
ATOM 772 C C . GLU A 1 97 ? 5.099 10.433 -8.832 1.00 84.31 97 GLU A C 1
ATOM 774 O O . GLU A 1 97 ? 5.364 10.814 -9.973 1.00 84.31 97 GLU A O 1
ATOM 779 N N . GLU A 1 98 ? 4.054 9.653 -8.567 1.00 85.62 98 GLU A N 1
ATOM 780 C CA . GLU A 1 98 ? 3.074 9.230 -9.568 1.00 85.62 98 GLU A CA 1
ATOM 781 C C . GLU A 1 98 ? 1.995 10.280 -9.837 1.00 85.62 98 GLU A C 1
ATOM 783 O O . GLU A 1 98 ? 1.351 10.233 -10.886 1.00 85.62 98 GLU A O 1
ATOM 788 N N . ASN A 1 99 ? 1.797 11.220 -8.910 1.00 88.56 99 ASN A N 1
ATOM 789 C CA . ASN A 1 99 ? 0.703 12.186 -8.908 1.00 88.56 99 ASN A CA 1
ATOM 790 C C . ASN A 1 99 ? -0.659 11.506 -9.151 1.00 88.56 99 ASN A C 1
ATOM 792 O O . ASN A 1 99 ? -1.430 11.887 -10.037 1.00 88.56 99 ASN A O 1
ATOM 796 N N . THR A 1 100 ? -0.927 10.449 -8.382 1.00 91.38 100 THR A N 1
ATOM 797 C CA . THR A 1 100 ? -2.182 9.687 -8.436 1.00 91.38 100 THR A CA 1
ATOM 798 C C . THR A 1 100 ? -2.771 9.498 -7.049 1.00 91.38 100 THR A C 1
ATOM 800 O O . THR A 1 100 ? -2.055 9.504 -6.049 1.00 91.38 100 THR A O 1
ATOM 803 N N . ASP A 1 101 ? -4.086 9.300 -7.001 1.00 94.19 101 ASP A N 1
ATOM 804 C CA . ASP A 1 101 ? -4.835 9.160 -5.758 1.00 94.19 101 ASP A CA 1
ATOM 805 C C . ASP A 1 101 ? -5.554 7.816 -5.687 1.00 94.19 101 ASP A C 1
ATOM 807 O O . ASP A 1 101 ? -6.093 7.312 -6.681 1.00 94.19 101 ASP A O 1
ATOM 811 N N . ILE A 1 102 ? -5.627 7.272 -4.477 1.00 95.88 102 ILE A N 1
ATOM 812 C CA . ILE A 1 102 ? -6.468 6.123 -4.145 1.00 95.88 102 ILE A CA 1
ATOM 813 C C . ILE A 1 102 ? -7.267 6.389 -2.874 1.00 95.88 102 ILE A C 1
ATOM 815 O O . ILE A 1 102 ? -6.970 7.294 -2.089 1.00 95.88 102 ILE A O 1
ATOM 819 N N . ARG A 1 103 ? -8.291 5.564 -2.665 1.00 96.25 103 ARG A N 1
ATOM 820 C CA . ARG A 1 103 ? -9.092 5.562 -1.440 1.00 96.25 103 ARG A CA 1
ATOM 821 C C . ARG A 1 103 ? -9.083 4.173 -0.834 1.00 96.25 103 ARG A C 1
ATOM 823 O O . ARG A 1 103 ? -9.304 3.207 -1.557 1.00 96.25 103 ARG A O 1
ATOM 830 N N . ILE A 1 104 ? -8.872 4.083 0.470 1.00 95.44 104 ILE A N 1
ATOM 831 C CA . ILE A 1 104 ? -9.007 2.851 1.243 1.00 95.44 104 ILE A CA 1
ATOM 832 C C . ILE A 1 104 ? -10.230 2.989 2.145 1.00 95.44 104 ILE A C 1
ATOM 834 O O . ILE A 1 104 ? -10.346 3.959 2.892 1.00 95.44 104 ILE A O 1
ATOM 838 N N . PHE A 1 105 ? -11.147 2.035 2.057 1.00 94.12 105 PHE A N 1
ATOM 839 C CA . PHE A 1 105 ? -12.438 2.056 2.743 1.00 94.12 105 PHE A CA 1
ATOM 840 C C . PHE A 1 105 ? -12.835 0.638 3.170 1.00 94.12 105 PHE A C 1
ATOM 842 O O . PHE A 1 105 ? -12.144 -0.328 2.833 1.00 94.12 105 PHE A O 1
ATOM 849 N N . ASP A 1 106 ? -13.910 0.535 3.958 1.00 94.31 106 ASP A N 1
ATOM 850 C CA . ASP A 1 106 ? -14.408 -0.722 4.537 1.00 94.31 106 ASP A CA 1
ATOM 851 C C . ASP A 1 106 ? -13.291 -1.546 5.202 1.00 94.31 106 ASP A C 1
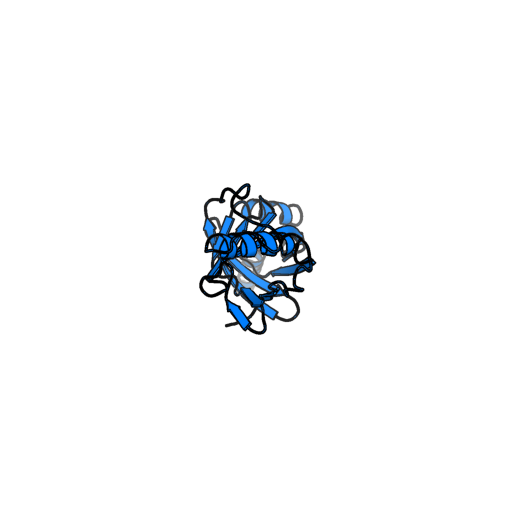ATOM 853 O O . ASP A 1 106 ? -13.220 -2.772 5.083 1.00 94.31 106 ASP A O 1
ATOM 857 N N . TYR A 1 107 ? -12.369 -0.849 5.874 1.00 93.06 107 TYR A N 1
ATOM 858 C CA . TYR A 1 107 ? -11.183 -1.463 6.446 1.00 93.06 107 TYR A CA 1
ATOM 859 C C . TYR A 1 107 ? -11.353 -1.835 7.917 1.00 93.06 107 TYR A C 1
ATOM 861 O O . TYR A 1 107 ? -12.093 -1.218 8.678 1.00 93.06 107 TYR A O 1
ATOM 869 N N . SER A 1 108 ? -10.591 -2.845 8.322 1.00 90.44 108 SER A N 1
ATOM 870 C CA . SER A 1 108 ? -10.400 -3.264 9.703 1.00 90.44 108 SER A CA 1
ATOM 871 C C . SER A 1 108 ? -8.921 -3.171 10.045 1.00 90.44 108 SER A C 1
ATOM 873 O O . SER A 1 108 ? -8.069 -3.648 9.287 1.00 90.44 108 SER A O 1
ATOM 875 N N . LEU A 1 109 ? -8.639 -2.607 11.216 1.00 88.44 109 LEU A N 1
ATOM 876 C CA . LEU A 1 109 ? -7.305 -2.491 11.791 1.00 88.44 109 LEU A CA 1
ATOM 877 C C . LEU A 1 109 ? -7.224 -3.261 13.110 1.00 88.44 109 LEU A C 1
ATOM 879 O O . LEU A 1 109 ? -8.192 -3.359 13.860 1.00 88.44 109 LEU A O 1
ATOM 883 N N . SER A 1 110 ? -6.060 -3.839 13.359 1.00 85.31 110 SER A N 1
ATOM 884 C CA . SER A 1 110 ? -5.671 -4.504 14.603 1.00 85.31 110 SER A CA 1
ATOM 885 C C . SER A 1 110 ? -4.153 -4.457 14.705 1.00 85.31 110 SER A C 1
ATOM 887 O O . SER A 1 110 ? -3.503 -4.282 13.680 1.00 85.31 110 SER A O 1
ATOM 889 N N . ASP A 1 111 ? -3.588 -4.750 15.874 1.00 83.25 111 ASP A N 1
ATOM 890 C CA . ASP A 1 111 ? -2.131 -4.777 16.091 1.00 83.25 111 ASP A CA 1
ATOM 891 C C . ASP A 1 111 ? -1.347 -5.618 15.065 1.00 83.25 111 ASP A C 1
ATOM 893 O O . ASP A 1 111 ? -0.157 -5.407 14.863 1.00 83.25 111 ASP A O 1
ATOM 897 N N . TYR A 1 112 ? -1.994 -6.596 14.418 1.00 89.31 112 TYR A N 1
ATOM 898 C CA . TYR A 1 112 ? -1.333 -7.533 13.507 1.00 89.31 112 TYR A CA 1
ATOM 899 C C . TYR A 1 112 ? -1.807 -7.453 12.064 1.00 89.31 112 TYR A C 1
ATOM 901 O O . TYR A 1 112 ? -1.090 -7.915 11.177 1.00 89.31 112 TYR A O 1
ATOM 909 N N . TYR A 1 113 ? -3.009 -6.937 11.810 1.00 91.88 113 TYR A N 1
ATOM 910 C CA . TYR A 1 113 ? -3.630 -7.000 10.490 1.00 91.88 113 TYR A CA 1
ATOM 911 C C . TYR A 1 113 ? -4.312 -5.700 10.104 1.00 91.88 113 TYR A C 1
ATOM 913 O O . TYR A 1 113 ? -5.074 -5.134 10.886 1.00 91.88 113 TYR A O 1
ATOM 921 N N . PHE A 1 114 ? -4.111 -5.343 8.841 1.00 94.12 114 PHE A N 1
ATOM 922 C CA . PHE A 1 114 ? -4.818 -4.284 8.145 1.00 94.12 114 PHE A CA 1
ATOM 923 C C . PHE A 1 114 ? -5.424 -4.870 6.872 1.00 94.12 114 PHE A C 1
ATOM 925 O O . PHE A 1 114 ? -4.710 -5.374 6.006 1.00 94.12 114 PHE A O 1
ATOM 932 N N . SER A 1 115 ? -6.745 -4.864 6.765 1.00 94.75 115 SER A N 1
ATOM 933 C CA . SER A 1 115 ? -7.459 -5.355 5.583 1.00 94.75 115 SER A CA 1
ATOM 934 C C . SER A 1 115 ? -8.586 -4.417 5.221 1.00 94.75 115 SER A C 1
ATOM 936 O O . SER A 1 115 ? -9.182 -3.839 6.121 1.00 94.75 115 SER A O 1
ATOM 938 N N . GLY A 1 116 ? -8.918 -4.324 3.943 1.00 94.56 116 GLY A N 1
ATOM 939 C CA . GLY A 1 116 ? -10.006 -3.487 3.452 1.00 94.56 116 GLY A CA 1
ATOM 940 C C . GLY A 1 116 ? -10.051 -3.499 1.935 1.00 94.56 116 GLY A C 1
ATOM 941 O O . GLY A 1 116 ? -9.474 -4.388 1.303 1.00 94.56 116 GLY A O 1
ATOM 942 N N . SER A 1 117 ? -10.686 -2.482 1.367 1.00 95.19 117 SER A N 1
ATOM 943 C CA . SER A 1 117 ? -10.825 -2.318 -0.076 1.00 95.19 117 SER A CA 1
ATOM 944 C C . SER A 1 117 ? -10.122 -1.044 -0.544 1.00 95.19 117 SER A C 1
ATOM 946 O O . SER A 1 117 ? -10.213 0.005 0.092 1.00 95.19 117 SER A O 1
ATOM 948 N N . ILE A 1 118 ? -9.420 -1.127 -1.673 1.00 95.25 118 ILE A N 1
ATOM 949 C CA . ILE A 1 118 ? -8.810 0.007 -2.376 1.00 95.25 118 ILE A CA 1
ATOM 950 C C . ILE A 1 118 ? -9.680 0.347 -3.572 1.00 95.25 118 ILE A C 1
ATOM 952 O O . ILE A 1 118 ? -9.942 -0.523 -4.397 1.00 95.25 118 ILE A O 1
ATOM 956 N N . TYR A 1 119 ? -10.046 1.616 -3.712 1.00 94.38 119 TYR A N 1
ATOM 957 C CA . TYR A 1 119 ? -10.615 2.185 -4.924 1.00 94.38 119 TYR A CA 1
ATOM 958 C C . TYR A 1 119 ? -9.560 3.026 -5.648 1.00 94.38 119 TYR A C 1
ATOM 960 O O . TYR A 1 119 ? -9.065 4.017 -5.104 1.00 94.38 119 TYR A O 1
ATOM 968 N N . SER A 1 120 ? -9.237 2.649 -6.885 1.00 90.56 120 SER A N 1
ATOM 969 C CA . SER A 1 120 ? -8.308 3.375 -7.758 1.00 90.56 120 SER A CA 1
ATOM 970 C C . SER A 1 120 ? -8.877 3.468 -9.171 1.00 90.56 120 SER A C 1
ATOM 972 O O . SER A 1 120 ? -9.207 2.455 -9.793 1.00 90.56 120 SER A O 1
ATOM 974 N N . GLY A 1 121 ? -9.030 4.692 -9.683 1.00 84.19 121 GLY A N 1
ATOM 975 C CA . GLY A 1 121 ? -9.685 4.942 -10.968 1.00 84.19 121 GLY A CA 1
ATOM 976 C C . GLY A 1 121 ? -11.137 4.451 -10.970 1.00 84.19 121 GLY A C 1
ATOM 977 O O . GLY A 1 121 ? -12.013 5.136 -10.451 1.00 84.19 121 GLY A O 1
ATOM 978 N N . ASN A 1 122 ? -11.366 3.265 -11.546 1.00 85.00 122 ASN A N 1
ATOM 979 C CA . ASN A 1 122 ? -12.662 2.572 -11.624 1.00 85.00 122 ASN A CA 1
ATOM 980 C C . ASN A 1 122 ? -12.589 1.116 -11.122 1.00 85.00 122 ASN A C 1
ATOM 982 O O . ASN A 1 122 ? -13.457 0.305 -11.447 1.00 85.00 122 ASN A O 1
ATOM 986 N N . GLN A 1 123 ? -11.527 0.752 -10.402 1.00 88.50 123 GLN A N 1
ATOM 987 C CA . GLN A 1 123 ? -11.313 -0.603 -9.901 1.00 88.50 123 GLN A CA 1
ATOM 988 C C . GLN A 1 123 ? -11.368 -0.614 -8.379 1.00 88.50 123 GLN A C 1
ATOM 990 O O . GLN A 1 123 ? -10.825 0.281 -7.729 1.00 88.50 123 GLN A O 1
ATOM 995 N N . THR A 1 124 ? -11.998 -1.658 -7.841 1.00 92.69 124 THR A N 1
ATOM 996 C CA . THR A 1 124 ? -11.967 -1.982 -6.418 1.00 92.69 124 THR A CA 1
ATOM 997 C C . THR A 1 124 ? -11.236 -3.301 -6.230 1.00 92.69 124 THR A C 1
ATOM 999 O O . THR A 1 124 ? -11.564 -4.281 -6.903 1.00 92.69 124 THR A O 1
ATOM 1002 N N . VAL A 1 125 ? -10.253 -3.327 -5.334 1.00 93.38 125 VAL A N 1
ATOM 1003 C CA . VAL A 1 125 ? -9.521 -4.545 -4.968 1.00 93.38 125 VAL A CA 1
ATOM 1004 C C . VAL A 1 125 ? -9.434 -4.672 -3.456 1.00 93.38 125 VAL A C 1
ATOM 1006 O O . VAL A 1 125 ? -9.179 -3.691 -2.762 1.00 93.38 125 VAL A O 1
ATOM 1009 N N . ASP A 1 126 ? -9.626 -5.883 -2.952 1.00 94.31 126 ASP A N 1
ATOM 1010 C CA . ASP A 1 126 ? -9.477 -6.171 -1.529 1.00 94.31 126 ASP A CA 1
ATOM 1011 C C . ASP A 1 126 ? -8.022 -6.464 -1.198 1.00 94.31 126 ASP A C 1
ATOM 1013 O O . ASP A 1 126 ? -7.309 -7.063 -1.998 1.00 94.31 126 ASP A O 1
ATOM 1017 N N . PHE A 1 127 ? -7.575 -6.102 -0.003 1.00 94.19 127 PHE A N 1
ATOM 1018 C CA . PHE A 1 127 ? -6.221 -6.386 0.454 1.00 94.19 127 PHE A CA 1
ATOM 1019 C C . PHE A 1 127 ? -6.199 -6.925 1.878 1.00 94.19 127 PHE A C 1
ATOM 1021 O O . PHE A 1 127 ? -7.135 -6.774 2.667 1.00 94.19 127 PHE A O 1
ATOM 1028 N N . ARG A 1 128 ? -5.067 -7.543 2.217 1.00 94.31 128 ARG A N 1
ATOM 1029 C CA . ARG A 1 128 ? -4.730 -7.913 3.587 1.00 94.31 128 ARG A CA 1
ATOM 1030 C C . ARG A 1 128 ? -3.228 -7.799 3.793 1.00 94.31 128 ARG A C 1
ATOM 1032 O O . ARG A 1 128 ? -2.450 -8.462 3.107 1.00 94.31 128 ARG A O 1
ATOM 1039 N N . LEU A 1 129 ? -2.853 -6.996 4.775 1.00 96.00 129 LEU A N 1
ATOM 1040 C CA . LEU A 1 129 ? -1.489 -6.740 5.201 1.00 96.00 129 LEU A CA 1
ATOM 1041 C C . LEU A 1 129 ? -1.291 -7.203 6.641 1.00 96.00 129 LEU A C 1
ATOM 1043 O O . LEU A 1 129 ? -2.231 -7.251 7.437 1.00 96.00 129 LEU A O 1
ATOM 1047 N N . THR A 1 130 ? -0.047 -7.529 6.959 1.00 95.44 130 THR A N 1
ATOM 1048 C CA . THR A 1 130 ? 0.430 -7.819 8.307 1.00 95.44 130 THR A CA 1
ATOM 1049 C C . THR A 1 130 ? 1.310 -6.688 8.805 1.00 95.44 130 THR A C 1
ATOM 1051 O O . THR A 1 130 ? 2.141 -6.188 8.041 1.00 95.44 130 THR A O 1
ATOM 1054 N N . HIS A 1 131 ? 1.167 -6.327 10.076 1.00 92.88 131 HIS A N 1
ATOM 1055 C CA . HIS A 1 131 ? 2.067 -5.377 10.727 1.00 92.88 131 HIS A CA 1
ATOM 1056 C C . HIS A 1 131 ? 3.488 -5.952 10.807 1.00 92.88 131 HIS A C 1
ATOM 1058 O O . HIS A 1 131 ? 3.673 -7.148 11.047 1.00 92.88 131 HIS A O 1
ATOM 1064 N N . THR A 1 132 ? 4.495 -5.123 10.552 1.00 89.44 132 THR A N 1
ATOM 1065 C CA . THR A 1 132 ? 5.910 -5.505 10.561 1.00 89.44 132 THR A CA 1
ATOM 1066 C C . THR A 1 132 ? 6.784 -4.344 11.033 1.00 89.44 132 THR A C 1
ATOM 1068 O O . THR A 1 132 ? 6.375 -3.185 11.040 1.00 89.44 132 THR A O 1
ATOM 1071 N N . SER A 1 133 ? 8.029 -4.648 11.404 1.00 83.62 133 SER A N 1
ATOM 1072 C CA . SER A 1 133 ? 9.029 -3.629 11.727 1.00 83.62 133 SER A CA 1
ATOM 1073 C C . SER A 1 133 ? 9.292 -2.709 10.535 1.00 83.62 133 SER A C 1
ATOM 1075 O O . SER A 1 133 ? 9.528 -3.214 9.432 1.00 83.62 133 SER A O 1
ATOM 1077 N N . SER A 1 134 ? 9.344 -1.397 10.778 1.00 79.75 134 SER A N 1
ATOM 1078 C CA . SER A 1 134 ? 9.709 -0.419 9.753 1.00 79.75 134 SER A CA 1
ATOM 1079 C C . SER A 1 134 ? 11.158 -0.594 9.277 1.00 79.75 134 SER A C 1
ATOM 1081 O O . SER A 1 134 ? 12.081 -0.582 10.100 1.00 79.75 134 SER A O 1
ATOM 1083 N N . PRO A 1 135 ? 11.386 -0.759 7.962 1.00 75.75 135 PRO A N 1
ATOM 1084 C CA . PRO A 1 135 ? 12.711 -0.705 7.359 1.00 75.75 135 PRO A CA 1
ATOM 1085 C C . PRO A 1 135 ? 13.393 0.656 7.554 1.00 75.75 135 PRO A C 1
ATOM 1087 O O . PRO A 1 135 ? 12.751 1.679 7.782 1.00 75.75 135 PRO A O 1
ATOM 1090 N N . ASN A 1 136 ? 14.719 0.695 7.390 1.00 78.44 136 ASN A N 1
ATOM 1091 C CA . ASN A 1 136 ? 15.412 1.971 7.227 1.00 78.44 136 ASN A CA 1
ATOM 1092 C C . ASN A 1 136 ? 15.203 2.486 5.796 1.00 78.44 136 ASN A C 1
ATOM 1094 O O . ASN A 1 136 ? 15.888 2.062 4.869 1.00 78.44 136 ASN A O 1
ATOM 1098 N N . TRP A 1 137 ? 14.288 3.433 5.631 1.00 79.06 137 TRP A N 1
ATOM 1099 C CA . TRP A 1 137 ? 13.935 4.003 4.333 1.00 79.06 137 TRP A CA 1
ATOM 1100 C C . TRP A 1 137 ? 15.008 4.928 3.721 1.00 79.06 137 TRP A C 1
ATOM 1102 O O . TRP A 1 137 ? 15.028 5.139 2.509 1.00 79.06 137 TRP A O 1
ATOM 1112 N N . SER A 1 138 ? 15.934 5.454 4.534 1.00 65.69 138 SER A N 1
ATOM 1113 C CA . SER A 1 138 ? 16.833 6.571 4.175 1.00 65.69 138 SER A CA 1
ATOM 1114 C C . SER A 1 138 ? 18.060 6.216 3.315 1.00 65.69 138 SER A C 1
ATOM 1116 O O . SER A 1 138 ? 18.907 7.076 3.081 1.00 65.69 138 SER A O 1
ATOM 1118 N N . GLY A 1 139 ? 18.182 4.978 2.822 1.00 60.28 139 GLY A N 1
ATOM 1119 C CA . GLY A 1 139 ? 19.357 4.575 2.030 1.00 60.28 139 GLY A CA 1
ATOM 1120 C C . GLY A 1 139 ? 19.188 3.405 1.060 1.00 60.28 139 GLY A C 1
ATOM 1121 O O . GLY A 1 139 ? 20.168 3.028 0.425 1.00 60.28 139 GLY A O 1
ATOM 1122 N N . TYR A 1 140 ? 17.990 2.826 0.941 1.00 59.62 140 TYR A N 1
ATOM 1123 C CA . TYR A 1 140 ? 17.758 1.623 0.126 1.00 59.62 140 TYR A CA 1
ATOM 1124 C C . TYR A 1 140 ? 16.848 1.848 -1.087 1.00 59.62 140 TYR A C 1
ATOM 1126 O O . TYR A 1 140 ? 16.838 1.005 -1.987 1.00 59.62 140 TYR A O 1
ATOM 1134 N N . TYR A 1 141 ? 16.121 2.971 -1.135 1.00 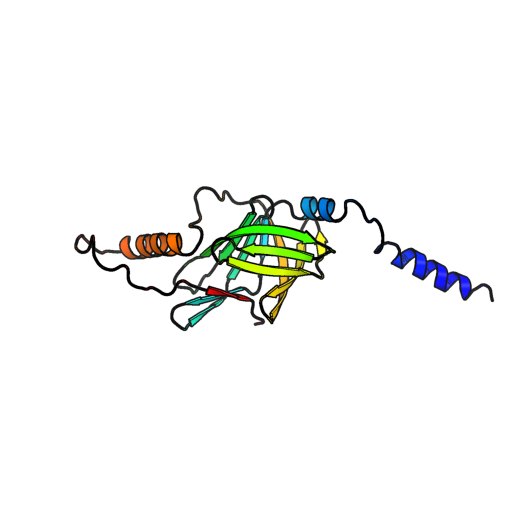61.44 141 TYR A N 1
ATOM 1135 C CA . TYR A 1 141 ? 15.108 3.218 -2.159 1.00 61.44 141 TYR A CA 1
ATOM 1136 C C . TYR A 1 141 ? 15.408 4.454 -3.002 1.00 61.44 141 TYR A C 1
ATOM 1138 O O . TYR A 1 141 ? 15.776 5.511 -2.494 1.00 61.44 141 TYR A O 1
ATOM 1146 N N . TYR A 1 142 ? 15.226 4.271 -4.302 1.00 67.75 142 TYR A N 1
ATOM 1147 C CA . TYR A 1 142 ? 15.134 5.294 -5.329 1.00 67.75 142 TYR A CA 1
ATOM 1148 C C . TYR A 1 142 ? 13.659 5.673 -5.471 1.00 67.75 142 TYR A C 1
ATOM 1150 O O . TYR A 1 142 ? 12.827 4.793 -5.706 1.00 67.75 142 TYR A O 1
ATOM 1158 N N . TYR A 1 143 ? 13.327 6.949 -5.273 1.00 67.38 143 TYR A N 1
ATOM 1159 C CA . TYR A 1 143 ? 11.936 7.395 -5.203 1.00 67.38 143 TYR A CA 1
ATOM 1160 C C . TYR A 1 143 ? 11.480 7.942 -6.555 1.00 67.38 143 TYR A C 1
ATOM 1162 O O . TYR A 1 143 ? 12.149 8.765 -7.181 1.00 67.38 143 TYR A O 1
ATOM 1170 N N . GLY A 1 144 ? 10.320 7.477 -7.012 1.00 57.66 144 GLY A N 1
ATOM 1171 C CA . GLY A 1 144 ? 9.758 7.895 -8.288 1.00 57.66 144 GLY A CA 1
ATOM 1172 C C . GLY A 1 144 ? 10.515 7.416 -9.525 1.00 57.66 144 GLY A C 1
ATOM 1173 O O . GLY A 1 144 ? 11.409 6.569 -9.495 1.00 57.66 144 GLY A O 1
ATOM 1174 N N . TYR A 1 145 ? 10.103 7.965 -10.666 1.00 55.97 145 TYR A N 1
ATOM 1175 C CA . TYR A 1 145 ? 10.526 7.494 -11.984 1.00 55.97 145 TYR A CA 1
ATOM 1176 C C . TYR A 1 145 ? 11.855 8.083 -12.473 1.00 55.97 145 TYR A C 1
ATOM 1178 O O . TYR A 1 145 ? 12.543 7.457 -13.281 1.00 55.97 145 TYR A O 1
ATOM 1186 N N . ASP A 1 146 ? 12.250 9.252 -11.970 1.00 49.00 146 ASP A N 1
ATOM 1187 C CA . ASP A 1 146 ? 13.538 9.861 -12.317 1.00 49.00 146 ASP A CA 1
ATOM 1188 C C . ASP A 1 146 ? 14.710 9.101 -11.677 1.00 49.00 146 ASP A C 1
ATOM 1190 O O . ASP A 1 146 ? 15.742 8.893 -12.322 1.00 49.00 146 ASP A O 1
ATOM 1194 N N . ASP A 1 147 ? 14.532 8.593 -10.455 1.00 51.25 147 ASP A N 1
ATOM 1195 C CA . ASP A 1 147 ? 15.529 7.743 -9.805 1.00 51.25 147 ASP A CA 1
ATOM 1196 C C . ASP A 1 147 ? 15.479 6.284 -10.291 1.00 51.25 147 ASP A C 1
ATOM 1198 O O . ASP A 1 147 ? 16.505 5.599 -10.274 1.00 51.25 147 ASP A O 1
ATOM 1202 N N . TRP A 1 148 ? 14.342 5.822 -10.829 1.00 54.62 148 TRP A N 1
ATOM 1203 C CA . TRP A 1 148 ? 14.259 4.554 -11.568 1.00 54.62 148 TRP A CA 1
ATOM 1204 C C . TRP A 1 148 ? 15.236 4.521 -12.751 1.00 54.62 148 TRP A C 1
ATOM 1206 O O . TRP A 1 148 ? 15.889 3.501 -12.967 1.00 54.62 148 TRP A O 1
ATOM 1216 N N . TYR A 1 149 ? 15.420 5.640 -13.466 1.00 51.66 149 TYR A N 1
ATOM 1217 C CA . TYR A 1 149 ? 16.429 5.735 -14.528 1.00 51.66 149 TYR A CA 1
ATOM 1218 C C . TYR A 1 149 ? 17.842 5.495 -13.975 1.00 51.66 149 TYR A C 1
ATOM 1220 O O . TYR A 1 149 ? 18.597 4.724 -14.556 1.00 51.66 149 TYR A O 1
ATOM 1228 N N . ASN A 1 150 ? 18.184 6.087 -12.825 1.00 46.16 150 ASN A N 1
ATOM 1229 C CA . ASN A 1 150 ? 19.494 5.913 -12.186 1.00 46.16 150 ASN A CA 1
ATOM 1230 C C . ASN A 1 150 ? 19.696 4.489 -11.631 1.00 46.16 150 ASN A C 1
ATOM 1232 O O . ASN A 1 150 ? 20.799 3.952 -11.700 1.00 46.16 150 ASN A O 1
ATOM 1236 N N . SER A 1 151 ? 18.639 3.859 -11.113 1.00 46.44 151 SER A N 1
ATOM 1237 C CA . SER A 1 151 ? 18.645 2.463 -10.656 1.00 46.44 151 SER A CA 1
ATOM 1238 C C . SER A 1 151 ? 18.816 1.475 -11.818 1.00 46.44 151 SER A C 1
ATOM 1240 O O . SER A 1 151 ? 19.636 0.557 -11.740 1.00 46.44 151 SER A O 1
ATOM 1242 N N . TRP A 1 152 ? 18.102 1.699 -12.927 1.00 46.56 152 TRP A N 1
ATOM 1243 C CA . TRP A 1 152 ? 18.199 0.899 -14.150 1.00 46.56 152 TRP A CA 1
ATOM 1244 C C . TRP A 1 152 ? 19.582 1.032 -14.809 1.00 46.56 152 TRP A C 1
ATOM 1246 O O . TRP A 1 152 ? 20.179 0.025 -15.196 1.00 46.56 152 TRP A O 1
ATOM 1256 N N . ASP A 1 153 ? 20.137 2.248 -14.855 1.00 46.50 153 ASP A N 1
ATOM 1257 C CA . ASP A 1 153 ? 21.505 2.529 -15.314 1.00 46.50 153 ASP A CA 1
ATOM 1258 C C . ASP A 1 153 ? 22.540 1.855 -14.383 1.00 46.50 153 ASP A C 1
ATOM 1260 O O . ASP A 1 153 ? 23.428 1.136 -14.827 1.00 46.50 153 ASP A O 1
ATOM 1264 N N . SER A 1 154 ? 22.383 1.939 -13.061 1.00 47.19 154 SER A N 1
ATOM 1265 C CA . SER A 1 154 ? 23.301 1.275 -12.120 1.00 47.19 154 SER A CA 1
ATOM 1266 C C . SER A 1 154 ? 23.286 -0.264 -12.249 1.00 47.19 154 SER A C 1
ATOM 1268 O O . SER A 1 154 ? 24.336 -0.912 -12.196 1.00 47.19 154 SER A O 1
ATOM 1270 N N . GLY A 1 155 ? 22.116 -0.864 -12.506 1.00 44.22 155 GLY A N 1
ATOM 1271 C CA . GLY A 1 155 ? 21.951 -2.314 -12.672 1.00 44.22 155 GLY A CA 1
ATOM 1272 C C . GLY A 1 155 ? 22.467 -2.876 -14.004 1.00 44.22 155 GLY A C 1
ATOM 1273 O O . GLY A 1 155 ? 23.036 -3.971 -14.029 1.00 44.22 155 GLY A O 1
ATOM 1274 N N . TYR A 1 156 ? 22.323 -2.136 -15.110 1.00 41.69 156 TYR A N 1
ATOM 1275 C CA . TYR A 1 156 ? 22.829 -2.560 -16.424 1.00 41.69 156 TYR A CA 1
ATOM 1276 C C . TYR A 1 156 ? 24.312 -2.223 -16.636 1.00 41.69 156 TYR A C 1
ATOM 1278 O O . TYR A 1 156 ? 25.025 -3.006 -17.268 1.00 41.69 156 TYR A O 1
ATOM 1286 N N . TYR A 1 157 ? 24.823 -1.126 -16.068 1.00 37.66 157 TYR A N 1
ATOM 1287 C CA . TYR A 1 157 ? 26.218 -0.715 -16.271 1.00 37.66 157 TYR A CA 1
ATOM 1288 C C . TYR A 1 157 ? 27.210 -1.382 -15.304 1.00 37.66 157 TYR A C 1
ATOM 1290 O O . TYR A 1 157 ? 28.407 -1.415 -15.590 1.00 37.66 157 TYR A O 1
ATOM 1298 N N . ALA A 1 158 ? 26.745 -2.036 -14.231 1.00 36.12 158 ALA A N 1
ATOM 1299 C CA . ALA A 1 158 ? 27.594 -2.916 -13.418 1.00 36.12 158 ALA A CA 1
ATOM 1300 C C . ALA A 1 158 ? 27.955 -4.243 -14.127 1.00 36.12 158 ALA A C 1
ATOM 1302 O O . ALA A 1 158 ? 28.889 -4.937 -13.719 1.00 36.12 158 ALA A O 1
ATOM 1303 N N . ARG A 1 159 ? 27.260 -4.594 -15.222 1.00 37.03 159 ARG A N 1
ATOM 1304 C CA . ARG A 1 159 ? 27.581 -5.734 -16.098 1.00 37.03 159 ARG A CA 1
ATOM 1305 C C . ARG A 1 159 ? 27.995 -5.271 -17.496 1.00 37.03 159 ARG A C 1
ATOM 1307 O O . ARG A 1 159 ? 27.473 -5.720 -18.507 1.00 37.03 159 ARG A O 1
ATOM 1314 N N . GLY A 1 160 ? 29.033 -4.440 -17.520 1.00 38.31 160 GLY A N 1
ATOM 1315 C CA . GLY A 1 160 ? 29.949 -4.331 -18.649 1.00 38.31 160 GLY A CA 1
ATOM 1316 C C . GLY A 1 160 ? 29.492 -3.401 -19.761 1.00 38.31 160 GLY A C 1
ATOM 1317 O O . GLY A 1 160 ? 29.051 -3.867 -20.800 1.00 38.31 160 GLY A O 1
ATOM 1318 N N . TYR A 1 161 ? 29.729 -2.101 -19.604 1.00 35.53 161 TYR A N 1
ATOM 1319 C CA . TYR A 1 161 ? 29.930 -1.220 -20.752 1.00 35.53 161 TYR A CA 1
ATOM 1320 C C . TYR A 1 161 ? 30.942 -0.131 -20.391 1.00 35.53 161 TYR A C 1
ATOM 1322 O O . TYR A 1 161 ? 30.682 0.743 -19.570 1.00 35.53 161 TYR A O 1
ATOM 1330 N N . ASN A 1 162 ? 32.134 -0.246 -20.977 1.00 39.81 162 ASN A N 1
ATOM 1331 C CA . ASN A 1 162 ? 33.197 0.745 -20.879 1.00 39.81 162 ASN A CA 1
ATOM 1332 C C . ASN A 1 162 ? 32.798 2.030 -21.623 1.00 39.81 162 ASN A C 1
ATOM 1334 O O . ASN A 1 162 ? 32.202 1.956 -22.698 1.00 39.81 162 ASN A O 1
ATOM 1338 N N . ASP A 1 163 ? 33.175 3.171 -21.042 1.00 43.25 163 ASP A N 1
ATOM 1339 C CA . ASP A 1 163 ? 33.506 4.456 -21.676 1.00 43.25 163 ASP A CA 1
ATOM 1340 C C . ASP A 1 163 ? 33.179 4.593 -23.176 1.00 43.25 163 ASP A C 1
ATOM 1342 O O . ASP A 1 163 ? 33.985 4.190 -24.014 1.00 43.25 163 ASP A O 1
ATOM 1346 N N . ALA A 1 164 ? 32.055 5.237 -23.532 1.00 35.53 164 ALA A N 1
ATOM 1347 C CA . ALA A 1 164 ? 31.908 5.869 -24.860 1.00 35.53 164 ALA A CA 1
ATOM 1348 C C . ALA A 1 164 ? 30.708 6.820 -25.066 1.00 35.53 164 ALA A C 1
ATOM 1350 O O . ALA A 1 164 ? 30.685 7.507 -26.083 1.00 35.53 164 ALA A O 1
ATOM 1351 N N . MET A 1 165 ? 29.707 6.905 -24.179 1.00 39.06 165 MET A N 1
ATOM 1352 C CA . MET A 1 165 ? 28.499 7.718 -24.450 1.00 39.06 165 MET A CA 1
ATOM 1353 C C . MET A 1 165 ? 28.056 8.574 -23.261 1.00 39.06 165 MET A C 1
ATOM 1355 O O . MET A 1 165 ? 26.880 8.676 -22.926 1.00 39.06 165 MET A O 1
ATOM 1359 N N . SER A 1 166 ? 29.005 9.284 -22.646 1.00 44.50 166 SER A N 1
ATOM 1360 C CA . SER A 1 166 ? 28.634 10.472 -21.876 1.00 44.50 166 SER A CA 1
ATOM 1361 C C . SER A 1 166 ? 28.169 11.544 -22.871 1.00 44.50 166 SER A C 1
ATOM 1363 O O . SER A 1 166 ? 28.957 11.981 -23.710 1.00 44.50 166 SER A O 1
ATOM 1365 N N . ARG A 1 167 ? 26.909 11.978 -22.749 1.00 45.00 167 ARG A N 1
ATOM 1366 C CA . ARG A 1 167 ? 26.258 13.063 -23.512 1.00 45.00 167 ARG A CA 1
ATOM 1367 C C . ARG A 1 167 ? 25.836 12.704 -24.938 1.00 45.00 167 ARG A C 1
ATOM 1369 O O . ARG A 1 167 ? 26.515 13.064 -25.893 1.00 45.00 167 ARG A O 1
ATOM 1376 N N . SER A 1 168 ? 24.643 12.132 -25.088 1.00 39.88 168 SER A N 1
ATOM 1377 C CA . SER A 1 168 ? 23.591 12.656 -25.982 1.00 39.88 168 SER A CA 1
ATOM 1378 C C . SER A 1 168 ? 22.403 11.698 -26.014 1.00 39.88 168 SER A C 1
ATOM 1380 O O . SER A 1 168 ? 22.562 10.531 -26.340 1.00 39.88 168 SER A O 1
ATOM 1382 N N . VAL A 1 169 ? 21.219 12.248 -25.727 1.00 38.56 169 VAL A N 1
ATOM 1383 C CA . VAL A 1 169 ? 19.897 11.601 -25.772 1.00 38.56 169 VAL A CA 1
ATOM 1384 C C . VAL A 1 169 ? 19.681 10.553 -24.674 1.00 38.56 169 VAL A C 1
ATOM 1386 O O . VAL A 1 169 ? 19.974 9.377 -24.849 1.00 38.56 169 VAL A O 1
ATOM 1389 N N . LYS A 1 170 ? 19.087 10.982 -23.548 1.00 43.44 170 LYS A N 1
ATOM 1390 C CA . LYS A 1 170 ? 18.359 10.050 -22.675 1.00 43.44 170 LYS A CA 1
ATOM 1391 C C . LYS A 1 170 ? 17.247 9.432 -23.538 1.00 43.44 170 LYS A C 1
ATOM 1393 O O . LYS A 1 170 ? 16.430 10.207 -24.050 1.00 43.44 170 LYS A O 1
ATOM 1398 N N . PRO A 1 171 ? 17.219 8.111 -23.783 1.00 42.81 171 PRO A N 1
ATOM 1399 C CA . PRO A 1 171 ? 16.093 7.510 -24.481 1.00 42.81 171 PRO A CA 1
ATOM 1400 C C . PRO A 1 171 ? 14.803 7.878 -23.735 1.00 42.81 171 PRO A C 1
ATOM 1402 O O . PRO A 1 171 ? 14.791 7.936 -22.507 1.00 42.81 171 PRO A O 1
ATOM 1405 N N . GLN A 1 172 ? 13.732 8.184 -24.473 1.00 46.78 172 GLN A N 1
ATOM 1406 C CA . GLN A 1 172 ? 12.385 8.363 -23.917 1.00 46.78 172 GLN A CA 1
ATOM 1407 C C . GLN A 1 172 ? 11.889 6.985 -23.460 1.00 46.78 172 GLN A C 1
ATOM 1409 O O . GLN A 1 172 ? 11.109 6.328 -24.144 1.00 46.78 172 GLN A O 1
ATOM 1414 N N . VAL A 1 173 ? 12.458 6.485 -22.369 1.00 55.91 173 VAL A N 1
ATOM 1415 C CA . VAL A 1 173 ? 12.075 5.213 -21.774 1.00 55.91 173 VAL A CA 1
ATOM 1416 C C . VAL A 1 173 ? 10.774 5.468 -21.026 1.00 55.91 173 VAL A C 1
ATOM 1418 O O . VAL A 1 173 ? 10.723 6.318 -20.140 1.00 55.91 173 VAL A O 1
ATOM 1421 N N . GLU A 1 174 ? 9.703 4.792 -21.437 1.00 64.62 174 GLU A N 1
ATOM 1422 C CA . GLU A 1 174 ? 8.413 4.874 -20.755 1.00 64.62 174 GLU A CA 1
ATOM 1423 C C . GLU A 1 174 ? 8.589 4.374 -19.323 1.00 64.62 174 GLU A C 1
ATOM 1425 O O . GLU A 1 174 ? 8.914 3.211 -19.131 1.00 64.62 174 GLU A O 1
ATOM 1430 N N . ALA A 1 175 ? 8.380 5.228 -18.325 1.00 68.25 175 ALA A N 1
ATOM 1431 C CA . ALA A 1 175 ? 8.451 4.802 -16.937 1.00 68.25 175 ALA A CA 1
ATOM 1432 C C . ALA A 1 175 ? 7.390 3.720 -16.633 1.00 68.25 175 ALA A C 1
ATOM 1434 O O . ALA A 1 175 ? 6.303 3.753 -17.226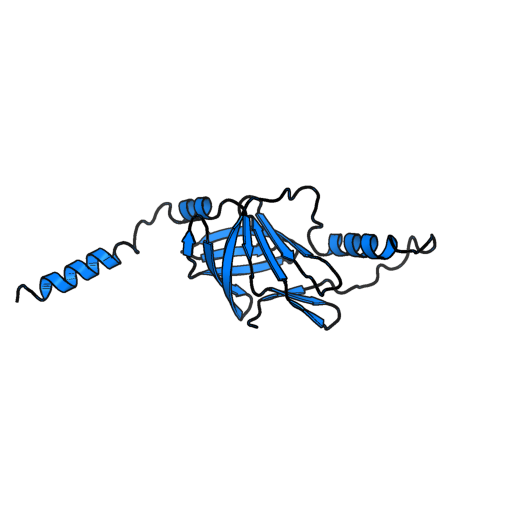 1.00 68.25 175 ALA A O 1
ATOM 1435 N N . PRO A 1 176 ? 7.675 2.763 -15.728 1.00 76.31 176 PRO A N 1
ATOM 1436 C CA . PRO A 1 176 ? 6.666 1.820 -15.253 1.00 76.31 176 PRO A CA 1
ATOM 1437 C C . PRO A 1 176 ? 5.432 2.565 -14.722 1.00 76.31 176 PRO A C 1
ATOM 1439 O O . PRO A 1 176 ? 5.577 3.658 -14.204 1.00 76.31 176 PRO A O 1
ATOM 1442 N N . LYS A 1 177 ? 4.221 2.017 -14.844 1.00 83.00 177 LYS A N 1
ATOM 1443 C CA . LYS A 1 177 ? 2.994 2.672 -14.347 1.00 83.00 177 LYS A CA 1
ATOM 1444 C C . LYS A 1 177 ? 2.211 1.749 -13.438 1.00 83.00 177 LYS A C 1
ATOM 1446 O O . LYS A 1 177 ? 1.769 0.692 -13.902 1.00 83.00 177 LYS A O 1
ATOM 1451 N N . ARG A 1 178 ? 2.002 2.172 -12.188 1.00 88.12 178 ARG A N 1
ATOM 1452 C CA . ARG A 1 178 ? 1.189 1.451 -11.206 1.00 88.12 178 ARG A CA 1
ATOM 1453 C C . ARG A 1 178 ? -0.263 1.325 -11.670 1.00 88.12 178 ARG A C 1
ATOM 1455 O O . ARG A 1 178 ? -0.866 2.284 -12.144 1.00 88.12 178 ARG A O 1
ATOM 1462 N N . VAL A 1 179 ? -0.834 0.137 -11.492 1.00 88.81 179 VAL A N 1
ATOM 1463 C CA . VAL A 1 179 ? -2.257 -0.159 -11.680 1.00 88.81 179 VAL A CA 1
ATOM 1464 C C . VAL A 1 179 ? -2.734 -1.121 -10.591 1.00 88.81 179 VAL A C 1
ATOM 1466 O O . VAL A 1 179 ? -2.014 -2.044 -10.222 1.00 88.81 179 VAL A O 1
ATOM 1469 N N . PHE A 1 180 ? -3.951 -0.930 -10.087 1.00 87.94 180 PHE A N 1
ATOM 1470 C CA . PHE A 1 180 ? -4.590 -1.850 -9.141 1.00 87.94 180 PHE A CA 1
ATOM 1471 C C . PHE A 1 180 ? -5.549 -2.756 -9.903 1.00 87.94 180 PHE A C 1
ATOM 1473 O O . PHE A 1 180 ? -6.467 -2.252 -10.542 1.00 87.94 180 PHE A O 1
ATOM 1480 N N . ARG A 1 181 ? -5.365 -4.079 -9.860 1.00 81.19 181 ARG A N 1
ATOM 1481 C CA . ARG A 1 181 ? -6.205 -5.006 -10.634 1.00 81.19 181 ARG A CA 1
ATOM 1482 C C . ARG A 1 181 ? -6.576 -6.261 -9.863 1.00 81.19 181 ARG A C 1
ATOM 1484 O O . ARG A 1 181 ? -5.754 -6.848 -9.172 1.00 81.19 181 ARG A O 1
ATOM 1491 N N . THR A 1 182 ? -7.805 -6.726 -10.048 1.00 72.12 182 THR A N 1
ATOM 1492 C CA . THR A 1 182 ? -8.201 -8.073 -9.624 1.00 72.12 182 THR A CA 1
ATOM 1493 C C . THR A 1 182 ? -7.405 -9.107 -10.428 1.00 72.12 182 THR A C 1
ATOM 1495 O O . THR A 1 182 ? -7.217 -8.920 -11.633 1.00 72.12 182 THR A O 1
ATOM 1498 N N . LYS A 1 183 ? -6.923 -10.166 -9.768 1.00 59.22 183 LYS A N 1
ATOM 1499 C CA . LYS A 1 183 ? -6.286 -11.304 -10.453 1.00 59.22 183 LYS A CA 1
ATOM 1500 C C . LYS A 1 183 ? -7.268 -12.058 -11.344 1.00 59.22 183 LYS A C 1
ATOM 1502 O O . LYS A 1 183 ? -8.462 -12.114 -10.976 1.00 59.22 183 LYS A O 1
#

Radius of gyration: 21.69 Å; Cα contacts (8 Å, |Δi|>4): 310; chains: 1; bounding box: 80×25×53 Å

Sequence (183 aa):
MEKISTLMTMIAMAVLSFSFVSCDEDAEIGYTLEGTWKGNMYVSSTYSGRTYDATYSEIDFTSGIWVDYYSNAPYDYIANHITWTVNNGTIYVHFVEENTDIRIFDYSLSDYYFSGSIYSGNQTVDFRLTHTSSPNWSGYYYYGYDDWYNSWDSGYYARGYNDAMSRSVKPQVEAPKRVFRTK

pLDDT: mean 73.66, std 20.58, range [35.53, 96.25]

Mean predicted aligned error: 13.01 Å

Secondary structure (DSSP, 8-state):
-HHHHHHHHHHHHHHGGGS---SSHHHHHHHHT-SEEEEE--EEEEETTEEEE-SEEEEETTTTEEEEE-SSSSSSEEEEEEEEEEETTEEEEEETTTTEEEEEEEEEE-SSEEEEEEEETTEEEEEEEEEEPPP-TTTT--BHHHHHHHHHHHHHHTTT--S--SSS----PPPPEEEE---

Nearest PDB structures (foldseek):
  4qrl-assembly1_A  TM=5.656E-01  e=1.944E-02  Bacteroides uniformis ATCC 8492
  5byp-assembly2_B  TM=5.405E-01  e=2.284E-02  Bacteroides eggerthii DSM 20697
  3zuo-assembly2_B  TM=4.487E-01  e=1.204E-01  Ornithodoros moubata
  2hvl-assembly1_A  TM=2.640E-01  e=3.531E+00  Homo sapiens
  2gp0-assembly1_A  TM=2.620E-01  e=4.617E+00  Homo sapiens